Protein AF-A0AA51QWA2-F1 (afdb_monomer)

Structure (mmCIF, N/CA/C/O backbone):
data_AF-A0AA51QWA2-F1
#
_entry.id   AF-A0AA51QWA2-F1
#
loop_
_atom_site.group_PDB
_atom_site.id
_atom_site.type_symbol
_atom_site.label_atom_id
_atom_site.label_alt_id
_atom_site.label_comp_id
_atom_site.label_asym_id
_atom_site.label_entity_id
_atom_site.label_seq_id
_atom_site.pdbx_PDB_ins_code
_atom_site.Cartn_x
_atom_site.Cartn_y
_atom_site.Cartn_z
_atom_site.occupancy
_atom_site.B_iso_or_equiv
_atom_site.auth_seq_id
_atom_site.auth_comp_id
_atom_site.auth_asym_id
_atom_site.auth_atom_id
_atom_site.pdbx_PDB_model_num
ATOM 1 N N . MET A 1 1 ? -11.716 12.555 -3.752 1.00 42.75 1 MET A N 1
ATOM 2 C CA . MET A 1 1 ? -12.355 11.239 -3.942 1.00 42.75 1 MET A CA 1
ATOM 3 C C . MET A 1 1 ? -12.945 10.832 -2.605 1.00 42.75 1 MET A C 1
ATOM 5 O O . MET A 1 1 ? -12.177 10.702 -1.653 1.00 42.75 1 MET A O 1
ATOM 9 N N . ARG A 1 2 ? -14.275 10.779 -2.470 1.00 60.62 2 ARG A N 1
ATOM 10 C CA . ARG A 1 2 ? -14.889 10.387 -1.192 1.00 60.62 2 ARG A CA 1
ATOM 11 C C . ARG A 1 2 ? -14.753 8.871 -1.087 1.00 60.62 2 ARG A C 1
ATOM 13 O O . ARG A 1 2 ? -15.179 8.162 -1.983 1.00 60.62 2 ARG A O 1
ATOM 20 N N . ILE A 1 3 ? -14.134 8.371 -0.018 1.00 62.88 3 ILE A N 1
ATOM 21 C CA . ILE A 1 3 ? -13.808 6.941 0.158 1.00 62.88 3 ILE A CA 1
ATOM 22 C C . ILE A 1 3 ? -15.037 6.033 -0.079 1.00 62.88 3 ILE A C 1
ATOM 24 O O . ILE A 1 3 ? -14.911 4.977 -0.693 1.00 62.88 3 ILE A O 1
ATOM 28 N N . ALA A 1 4 ? -16.232 6.485 0.312 1.00 61.34 4 ALA A N 1
ATOM 29 C CA . ALA A 1 4 ? -17.491 5.772 0.089 1.00 61.34 4 ALA A CA 1
ATOM 30 C C . ALA A 1 4 ? -17.849 5.549 -1.399 1.00 61.34 4 ALA A C 1
ATOM 32 O O . ALA A 1 4 ? -18.363 4.484 -1.727 1.00 61.34 4 ALA A O 1
ATOM 33 N N . GLU A 1 5 ? -17.521 6.488 -2.299 1.00 67.94 5 GLU A N 1
ATOM 34 C CA . GLU A 1 5 ? -17.828 6.393 -3.744 1.00 67.94 5 GLU A CA 1
ATOM 35 C C . GLU A 1 5 ? -17.096 5.220 -4.408 1.00 67.94 5 GLU A C 1
ATOM 37 O O . GLU A 1 5 ? -17.596 4.617 -5.351 1.00 67.94 5 GLU A O 1
ATOM 42 N N . THR A 1 6 ? -15.909 4.877 -3.903 1.00 76.69 6 THR A N 1
ATOM 43 C CA . THR A 1 6 ? -15.110 3.753 -4.410 1.00 76.69 6 THR A CA 1
ATOM 44 C C . THR A 1 6 ? -15.391 2.432 -3.705 1.00 76.69 6 THR A C 1
ATOM 46 O O . THR A 1 6 ? -15.208 1.379 -4.307 1.00 76.69 6 THR A O 1
ATOM 49 N N . LEU A 1 7 ? -15.820 2.466 -2.439 1.00 80.12 7 LEU A N 1
ATOM 50 C CA . LEU A 1 7 ? -16.048 1.252 -1.649 1.00 80.12 7 LEU A CA 1
ATOM 51 C C . LEU A 1 7 ? -17.322 0.524 -2.059 1.00 80.12 7 LEU A C 1
ATOM 53 O O . LEU A 1 7 ? -17.302 -0.693 -2.198 1.00 80.12 7 LEU A O 1
ATOM 57 N N . VAL A 1 8 ? -18.416 1.261 -2.261 1.00 80.00 8 VAL A N 1
ATOM 58 C CA . VAL A 1 8 ? -19.730 0.664 -2.537 1.00 80.00 8 VAL A CA 1
ATOM 59 C C . VAL A 1 8 ? -19.707 -0.182 -3.817 1.00 80.00 8 VAL A C 1
ATOM 61 O O . VAL A 1 8 ? -20.028 -1.365 -3.722 1.00 80.00 8 VAL A O 1
ATOM 64 N N . PRO A 1 9 ? -19.208 0.315 -4.970 1.00 84.62 9 PRO A N 1
ATOM 65 C CA . PRO A 1 9 ? -19.127 -0.503 -6.180 1.00 84.62 9 PRO A CA 1
ATOM 66 C C . PRO A 1 9 ? -18.169 -1.696 -6.065 1.00 84.62 9 PRO A C 1
ATOM 68 O O . PRO A 1 9 ? -18.308 -2.659 -6.812 1.00 84.62 9 PRO A O 1
ATOM 71 N N . PHE A 1 10 ? -17.162 -1.628 -5.187 1.00 87.19 10 PHE A N 1
ATOM 72 C CA . PHE A 1 10 ? -16.228 -2.734 -4.964 1.00 87.19 10 PHE A CA 1
ATOM 73 C C . PHE A 1 10 ? -16.883 -3.861 -4.159 1.00 87.19 10 PHE A C 1
ATOM 75 O O . PHE A 1 10 ? -16.779 -5.023 -4.546 1.00 87.19 10 PHE A O 1
ATOM 82 N N . ILE A 1 11 ? -17.614 -3.505 -3.101 1.00 86.94 11 ILE A N 1
ATOM 83 C CA . ILE A 1 11 ? -18.381 -4.455 -2.288 1.00 86.94 11 ILE A CA 1
ATOM 84 C C . ILE A 1 11 ? -19.507 -5.084 -3.115 1.00 86.94 11 ILE A C 1
ATOM 86 O O . ILE A 1 11 ? -19.676 -6.298 -3.087 1.00 86.94 11 ILE A O 1
ATOM 90 N N . ASP A 1 12 ? -20.195 -4.297 -3.949 1.00 85.38 12 ASP A N 1
ATOM 91 C CA . ASP A 1 12 ? -21.218 -4.807 -4.876 1.00 85.38 12 ASP A CA 1
ATOM 92 C C . ASP A 1 12 ? -20.675 -5.859 -5.862 1.00 85.38 12 ASP A C 1
ATOM 94 O O . ASP A 1 12 ? -21.419 -6.713 -6.335 1.00 85.38 12 ASP A O 1
ATOM 98 N N . ARG A 1 13 ? -19.378 -5.809 -6.191 1.00 90.31 13 ARG A N 1
ATOM 99 C CA . ARG A 1 13 ? -18.708 -6.795 -7.057 1.00 90.31 13 ARG A CA 1
ATOM 100 C C . ARG A 1 13 ? -18.219 -8.033 -6.292 1.00 90.31 13 ARG A C 1
ATOM 102 O O . ARG A 1 13 ? -17.474 -8.826 -6.859 1.00 90.31 13 ARG A O 1
ATOM 109 N N . GLY A 1 14 ? -18.611 -8.188 -5.026 1.00 89.94 14 GLY A N 1
ATOM 110 C CA . GLY A 1 14 ? -18.230 -9.311 -4.166 1.00 89.94 14 GLY A CA 1
ATOM 111 C C . GLY A 1 14 ? -16.875 -9.147 -3.474 1.00 89.94 14 GLY A C 1
ATOM 112 O O . GLY A 1 14 ? -16.303 -10.132 -3.022 1.00 89.94 14 GLY A O 1
ATOM 113 N N . GLY A 1 15 ? -16.322 -7.931 -3.427 1.00 92.19 15 GLY A N 1
ATOM 114 C CA . GLY A 1 15 ? -15.054 -7.663 -2.753 1.00 92.19 15 GLY A CA 1
ATOM 115 C C . GLY A 1 15 ? -15.226 -7.287 -1.280 1.00 92.19 15 GLY A C 1
ATOM 116 O O . GLY A 1 15 ? -16.001 -6.393 -0.952 1.00 92.19 15 GLY A O 1
ATOM 117 N N . ASP A 1 16 ? -14.428 -7.883 -0.396 1.00 93.31 16 ASP A N 1
ATOM 118 C CA . ASP A 1 16 ? -14.384 -7.504 1.019 1.00 93.31 16 ASP A CA 1
ATOM 119 C C . ASP A 1 16 ? -13.362 -6.410 1.324 1.00 93.31 16 ASP A C 1
ATOM 121 O O . ASP A 1 16 ? -12.306 -6.303 0.693 1.00 93.31 16 ASP A O 1
ATOM 125 N N . VAL A 1 17 ? -13.656 -5.592 2.336 1.00 92.31 17 VAL A N 1
ATOM 126 C CA . VAL A 1 17 ? -12.832 -4.430 2.686 1.00 92.31 17 VAL A CA 1
ATOM 127 C C . VAL A 1 17 ? -12.342 -4.482 4.126 1.00 92.31 17 VAL A C 1
ATOM 129 O O . VAL A 1 17 ? -13.060 -4.878 5.039 1.00 92.31 17 VAL A O 1
ATOM 132 N N . VAL A 1 18 ? -11.109 -4.018 4.336 1.00 93.62 18 VAL A N 1
ATOM 133 C CA . VAL A 1 18 ? -10.524 -3.733 5.654 1.00 93.62 18 VAL A CA 1
ATOM 134 C C . VAL A 1 18 ? -9.805 -2.396 5.551 1.00 93.62 18 VAL A C 1
ATOM 136 O O . VAL A 1 18 ? -8.808 -2.264 4.838 1.00 93.62 18 VAL A O 1
ATOM 139 N N . LEU A 1 19 ? -10.310 -1.375 6.238 1.00 92.00 19 LEU A N 1
ATOM 140 C CA . LEU A 1 19 ? -9.809 -0.010 6.094 1.00 92.00 19 LEU A CA 1
ATOM 141 C C . LEU A 1 19 ? -9.777 0.748 7.412 1.00 92.00 19 LEU A C 1
ATOM 143 O O . LEU A 1 19 ? -10.509 0.461 8.356 1.00 92.00 19 LEU A O 1
ATOM 147 N N . ARG A 1 20 ? -8.922 1.771 7.465 1.00 92.25 20 ARG A N 1
ATOM 148 C CA . ARG A 1 20 ? -8.895 2.684 8.602 1.00 92.25 20 ARG A CA 1
ATOM 149 C C . ARG A 1 20 ? -10.144 3.533 8.603 1.00 92.25 20 ARG A C 1
ATOM 151 O O . ARG A 1 20 ? -10.368 4.300 7.669 1.00 92.25 20 ARG A O 1
ATOM 158 N N . TYR A 1 21 ? -10.888 3.461 9.691 1.00 92.56 21 TYR A N 1
ATOM 159 C CA . TYR A 1 21 ? -12.012 4.345 9.889 1.00 92.56 21 TYR A CA 1
ATOM 160 C C . TYR A 1 21 ? -11.548 5.736 10.328 1.00 92.56 21 TYR A C 1
ATOM 162 O O . TYR A 1 21 ? -10.673 5.889 11.189 1.00 92.56 21 TYR A O 1
ATOM 170 N N . ASN A 1 22 ? -12.160 6.750 9.723 1.00 87.25 22 ASN A N 1
ATOM 171 C CA . ASN A 1 22 ? -12.046 8.144 10.113 1.00 87.25 22 ASN A CA 1
ATOM 172 C C . ASN A 1 22 ? -13.458 8.734 10.179 1.00 87.25 22 ASN A C 1
ATOM 174 O O . ASN A 1 22 ? -14.091 8.937 9.141 1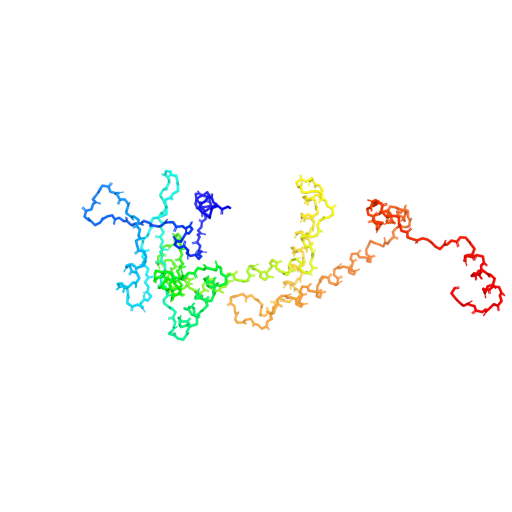.00 87.25 22 ASN A O 1
ATOM 178 N N . ALA A 1 23 ? -13.904 9.039 11.399 1.00 83.81 23 ALA A N 1
ATOM 179 C CA . ALA A 1 23 ? -15.238 9.561 11.689 1.00 83.81 23 ALA A CA 1
ATOM 180 C C . ALA A 1 23 ? -15.554 10.898 10.999 1.00 83.81 23 ALA A C 1
ATOM 182 O O . ALA A 1 23 ? -16.718 11.243 10.836 1.00 83.81 23 ALA A O 1
ATOM 183 N N . HIS A 1 24 ? -14.538 11.649 10.562 1.00 78.94 24 HIS A N 1
ATOM 184 C CA . HIS A 1 24 ? -14.751 12.922 9.877 1.00 78.94 24 HIS A CA 1
ATOM 185 C C . HIS A 1 24 ? -15.075 12.756 8.386 1.00 78.94 24 HIS A C 1
ATOM 187 O O . HIS A 1 24 ? -15.753 13.592 7.800 1.00 78.94 24 HIS A O 1
ATOM 193 N N . SER A 1 25 ? -14.572 11.692 7.751 1.00 79.38 25 SER A N 1
ATOM 194 C CA . SER A 1 25 ? -14.732 11.460 6.307 1.00 79.38 25 SER A CA 1
ATOM 195 C C . SER A 1 25 ? -15.739 10.365 5.962 1.00 79.38 25 SER A C 1
ATOM 197 O O . SER A 1 25 ? -16.080 10.210 4.792 1.00 79.38 25 SER A O 1
ATOM 199 N N . MET A 1 26 ? -16.170 9.575 6.947 1.00 85.12 26 MET A N 1
ATOM 200 C CA . MET A 1 26 ? -17.102 8.470 6.759 1.00 85.12 26 MET A CA 1
ATOM 201 C C . MET A 1 26 ? -18.070 8.421 7.939 1.00 85.12 26 MET A C 1
ATOM 203 O O . MET A 1 26 ? -17.631 8.316 9.078 1.00 85.12 26 MET A O 1
ATOM 207 N N . ASN A 1 27 ? -19.370 8.504 7.658 1.00 89.94 27 ASN A N 1
ATOM 208 C CA . ASN A 1 27 ? -20.415 8.373 8.669 1.00 89.94 27 ASN A CA 1
ATOM 209 C C . ASN A 1 27 ? -20.855 6.910 8.751 1.00 89.94 27 ASN A C 1
ATOM 211 O O . ASN A 1 27 ? -21.077 6.275 7.720 1.00 89.94 27 ASN A O 1
ATOM 215 N N . LEU A 1 28 ? -20.997 6.407 9.974 1.00 92.62 28 LEU A N 1
ATOM 216 C CA . LEU A 1 28 ? -21.526 5.079 10.265 1.00 92.62 28 LEU A CA 1
ATOM 217 C C . LEU A 1 28 ? -22.797 5.207 11.095 1.00 92.62 28 LEU A C 1
ATOM 219 O O . LEU A 1 28 ? -22.943 6.156 11.872 1.00 92.62 28 LEU A O 1
ATOM 223 N N . TYR A 1 29 ? -23.690 4.247 10.910 1.00 93.19 29 TYR A N 1
ATOM 224 C CA . TYR A 1 29 ? -25.016 4.231 11.503 1.00 93.19 29 TYR A CA 1
ATOM 225 C C . TYR A 1 29 ? -25.258 2.925 12.252 1.00 93.19 29 TYR A C 1
ATOM 227 O O . TYR A 1 29 ? -24.633 1.908 11.959 1.00 93.19 29 TYR A O 1
ATOM 235 N N . GLU A 1 30 ? -26.177 2.954 13.201 1.00 91.62 30 GLU A N 1
ATOM 236 C CA . GLU A 1 30 ? -26.664 1.789 13.932 1.00 91.62 30 GLU A CA 1
ATOM 237 C C . GLU A 1 30 ? -28.190 1.775 13.934 1.00 91.62 30 GLU A C 1
ATOM 239 O O . GLU A 1 30 ? -28.824 2.782 13.611 1.00 91.62 30 GLU A O 1
ATOM 244 N N . ASN A 1 31 ? -28.775 0.626 14.262 1.00 87.00 31 ASN A N 1
ATOM 245 C CA . ASN A 1 31 ? -30.221 0.532 14.430 1.00 87.00 31 ASN A CA 1
ATOM 246 C C . ASN A 1 31 ? -30.634 1.364 15.653 1.00 87.00 31 ASN A C 1
ATOM 248 O O . ASN A 1 31 ? -29.964 1.303 16.687 1.00 87.00 31 ASN A O 1
ATOM 252 N N . GLY A 1 32 ? -31.715 2.136 15.529 1.00 78.50 32 GLY A N 1
ATOM 253 C CA . GLY A 1 32 ? -32.303 2.846 16.666 1.00 78.50 32 GLY A CA 1
ATOM 254 C C . GLY A 1 32 ? -32.748 1.875 17.766 1.00 78.50 32 GLY A C 1
ATOM 255 O O . GLY A 1 32 ? -33.209 0.770 17.479 1.00 78.50 32 GLY A O 1
ATOM 256 N N . GLU A 1 33 ? -32.588 2.264 19.033 1.00 63.12 33 GLU A N 1
ATOM 257 C CA . GLU A 1 33 ? -33.073 1.464 20.162 1.00 63.12 33 GLU A CA 1
ATOM 258 C C . GLU A 1 33 ? -34.607 1.340 20.100 1.00 63.12 33 GLU A C 1
ATOM 260 O O . GLU A 1 33 ? -35.310 2.347 20.102 1.00 63.12 33 GLU A O 1
ATOM 265 N N . GLY A 1 34 ? -35.115 0.101 20.057 1.00 61.38 34 GLY A N 1
ATOM 266 C CA . GLY A 1 34 ? -36.551 -0.203 20.116 1.00 61.38 34 GLY A CA 1
ATOM 267 C C . GLY A 1 34 ? -37.319 -0.099 18.795 1.00 61.38 34 GLY A C 1
ATOM 268 O O . GLY A 1 34 ? -38.546 -0.080 18.833 1.00 61.38 34 GLY A O 1
ATOM 269 N N . ASP A 1 35 ? -36.633 -0.024 17.651 1.00 49.91 35 ASP A N 1
ATOM 270 C CA . ASP A 1 35 ? -37.276 0.257 16.366 1.00 49.91 35 ASP A CA 1
ATOM 271 C C . ASP A 1 35 ? -37.213 -0.930 15.380 1.00 49.91 35 ASP A C 1
ATOM 273 O O . ASP A 1 35 ? -36.181 -1.188 14.754 1.00 49.91 35 ASP A O 1
ATOM 277 N N . ASP A 1 36 ? -38.340 -1.632 15.204 1.00 57.09 36 ASP A N 1
ATOM 278 C CA . ASP A 1 36 ? -38.535 -2.668 14.169 1.00 57.09 36 ASP A CA 1
ATOM 279 C C . ASP A 1 36 ? -38.670 -2.068 12.751 1.00 57.09 36 ASP A C 1
ATOM 281 O O . ASP A 1 36 ? -38.714 -2.796 11.758 1.00 57.09 36 ASP A O 1
ATOM 285 N N . THR A 1 37 ? -38.707 -0.734 12.612 1.00 59.09 37 THR A N 1
ATOM 286 C CA . THR A 1 37 ? -38.898 -0.054 11.316 1.00 59.09 37 THR A CA 1
ATOM 287 C C . THR A 1 37 ? -37.611 0.112 10.495 1.00 59.09 37 THR A C 1
ATOM 289 O O . THR A 1 37 ? -37.641 0.624 9.371 1.00 59.09 37 THR A O 1
ATOM 292 N N . GLY A 1 38 ? -36.459 -0.332 11.014 1.00 68.81 38 GLY A N 1
ATOM 293 C CA . GLY A 1 38 ? -35.179 -0.256 10.302 1.00 68.81 38 GLY A CA 1
ATOM 294 C C . GLY A 1 38 ? -34.641 1.173 10.142 1.00 68.81 38 GLY A C 1
ATOM 295 O O . GLY A 1 38 ? -33.910 1.460 9.178 1.00 68.81 38 GLY A O 1
ATOM 296 N N . HIS A 1 39 ? -35.010 2.079 11.056 1.00 81.88 39 HIS A N 1
ATOM 297 C CA . HIS A 1 39 ? -34.452 3.425 11.137 1.00 81.88 39 HIS A CA 1
ATOM 298 C C . HIS A 1 39 ? -32.984 3.389 11.588 1.00 81.88 39 HIS A C 1
ATOM 300 O O . HIS A 1 39 ? -32.613 2.712 12.549 1.00 81.88 39 HIS A O 1
ATOM 306 N N . LEU A 1 40 ? -32.137 4.134 10.874 1.00 85.75 40 LEU A N 1
ATOM 307 C CA . LEU A 1 40 ? -30.696 4.178 11.105 1.00 85.75 40 LEU A CA 1
ATOM 308 C C . LEU A 1 40 ? -30.293 5.508 11.737 1.00 85.75 40 LEU A C 1
ATOM 310 O O . LEU A 1 40 ? -30.444 6.567 11.126 1.00 85.75 40 LEU A O 1
ATOM 314 N N . VAL A 1 41 ? -29.702 5.441 12.927 1.00 90.56 41 VAL A N 1
ATOM 315 C CA . VAL A 1 41 ? -29.208 6.607 13.664 1.00 90.56 41 VAL A CA 1
ATOM 316 C C . VAL A 1 41 ? -27.701 6.726 13.474 1.00 90.56 41 VAL A C 1
ATOM 318 O O . VAL A 1 41 ? -26.970 5.737 13.517 1.00 90.56 41 VAL A O 1
ATOM 321 N N . LYS A 1 42 ? -27.211 7.947 13.230 1.00 91.75 42 LYS A N 1
ATOM 322 C CA . LYS A 1 42 ? -25.771 8.198 13.102 1.00 91.75 42 LYS A CA 1
ATOM 323 C C . LYS A 1 42 ? -25.082 7.937 14.442 1.00 91.75 42 LYS A C 1
ATOM 325 O O . LYS A 1 42 ? -25.468 8.509 15.456 1.00 91.75 42 LYS A O 1
ATOM 330 N N . ILE A 1 43 ? -24.006 7.154 14.419 1.00 92.25 43 ILE A N 1
ATOM 331 C CA . ILE A 1 43 ? -23.248 6.820 15.626 1.00 92.25 43 ILE A CA 1
ATOM 332 C C . ILE A 1 43 ? -22.442 8.035 16.099 1.00 92.25 43 ILE A C 1
ATOM 334 O O . ILE A 1 43 ? -21.583 8.549 15.372 1.00 92.25 43 ILE A O 1
ATOM 338 N N . ASP A 1 44 ? -22.661 8.441 17.349 1.00 92.19 44 ASP A N 1
ATOM 339 C CA . ASP A 1 44 ? -21.758 9.324 18.086 1.00 92.19 44 ASP A CA 1
ATOM 340 C C . ASP A 1 44 ? -20.590 8.504 18.657 1.00 92.19 44 ASP A C 1
ATOM 342 O O . ASP A 1 44 ? -20.669 7.883 19.724 1.00 92.19 44 ASP A O 1
ATOM 346 N N . TRP A 1 45 ? -19.474 8.505 17.925 1.00 92.00 45 TRP A N 1
ATOM 347 C CA . TRP A 1 45 ? -18.277 7.771 18.324 1.00 92.00 45 TRP A CA 1
ATOM 348 C C . TRP A 1 45 ? -17.624 8.314 19.593 1.00 92.00 45 TRP A C 1
ATOM 350 O O . TRP A 1 45 ? -17.008 7.532 20.314 1.00 92.00 45 TRP A O 1
ATOM 360 N N . TYR A 1 46 ? -17.762 9.603 19.909 1.00 91.00 46 TYR A N 1
ATOM 361 C CA . TYR A 1 46 ? -17.215 10.149 21.148 1.00 91.00 46 TYR A CA 1
ATOM 362 C C . TYR A 1 46 ? -17.909 9.524 22.358 1.00 91.00 46 TYR A C 1
ATOM 364 O O . TYR A 1 46 ? -17.255 8.966 23.245 1.00 91.00 46 TYR A O 1
ATOM 372 N N . THR A 1 47 ? -19.241 9.546 22.358 1.00 91.50 47 THR A N 1
ATOM 373 C CA . THR A 1 47 ? -20.041 8.967 23.440 1.00 91.50 47 THR A CA 1
ATOM 374 C C . THR A 1 47 ? -19.869 7.450 23.502 1.00 91.50 47 THR A C 1
ATOM 376 O O . THR A 1 47 ? -19.627 6.897 24.580 1.00 91.50 47 THR A O 1
ATOM 379 N N . ARG A 1 48 ? -19.916 6.764 22.351 1.00 91.50 48 ARG A N 1
ATOM 380 C CA . ARG A 1 48 ? -19.766 5.304 22.269 1.00 91.50 48 ARG A CA 1
ATOM 381 C C . ARG A 1 48 ? -18.408 4.847 22.812 1.00 91.50 48 ARG A C 1
ATOM 383 O O . ARG A 1 48 ? -18.376 3.982 23.681 1.00 91.50 48 ARG A O 1
ATOM 390 N N . LEU A 1 49 ? -17.293 5.442 22.380 1.00 92.31 49 LEU A N 1
ATOM 391 C CA . LEU A 1 49 ? -15.951 5.027 22.818 1.00 92.31 49 LEU A CA 1
ATOM 392 C C . LEU A 1 49 ? -15.686 5.306 24.304 1.00 92.31 49 LEU A C 1
ATOM 394 O O . LEU A 1 49 ? -14.980 4.530 24.949 1.00 92.31 49 LEU A O 1
ATOM 398 N N . ARG A 1 50 ? -16.274 6.368 24.874 1.00 91.12 50 ARG A N 1
ATOM 399 C CA . ARG A 1 50 ? -16.208 6.615 26.324 1.00 91.12 50 ARG A CA 1
ATOM 400 C C . ARG A 1 50 ? -16.908 5.515 27.118 1.00 91.12 50 ARG A C 1
ATOM 402 O O . ARG A 1 50 ? -16.340 5.049 28.103 1.00 91.12 50 ARG A O 1
ATOM 409 N N . LYS A 1 51 ? -18.084 5.062 26.668 1.00 91.00 51 LYS A N 1
ATOM 410 C CA . LYS A 1 51 ? -18.816 3.947 27.298 1.00 91.00 51 LYS A CA 1
ATOM 411 C C . LYS A 1 51 ? -18.032 2.628 27.251 1.00 91.00 51 LYS A C 1
ATOM 413 O O . LYS A 1 51 ? -18.111 1.849 28.191 1.00 91.00 51 LYS A O 1
ATOM 418 N N . LEU A 1 52 ? -17.236 2.394 26.202 1.00 88.25 52 LEU A N 1
ATOM 419 C CA . LEU A 1 52 ? -16.423 1.174 26.065 1.00 88.25 52 LEU A CA 1
ATOM 420 C C . LEU A 1 52 ? -15.235 1.094 27.042 1.00 88.25 52 LEU A C 1
ATOM 422 O O . LEU A 1 52 ? -14.632 0.030 27.172 1.00 88.25 52 LEU A O 1
ATOM 426 N N . GLY A 1 53 ? -14.855 2.191 27.708 1.00 85.31 53 GLY A N 1
ATOM 427 C CA . GLY A 1 53 ? -13.882 2.160 28.807 1.00 85.31 53 GLY A CA 1
ATOM 428 C C . GLY A 1 53 ? -12.508 1.579 28.445 1.00 85.31 53 GLY A C 1
ATOM 429 O O . GLY A 1 53 ? -11.976 0.761 29.190 1.00 85.31 53 GLY A O 1
ATOM 430 N N . LYS A 1 54 ? -11.936 1.966 27.293 1.00 86.94 54 LYS A N 1
ATOM 431 C CA . LYS A 1 54 ? -10.645 1.454 26.778 1.00 86.94 54 LYS A CA 1
ATOM 432 C C . LYS A 1 54 ? -10.581 -0.080 26.665 1.00 86.94 54 LYS A C 1
ATOM 434 O O . LYS A 1 54 ? -9.528 -0.676 26.883 1.00 86.94 54 LYS A O 1
ATOM 439 N N . ARG A 1 55 ? -11.683 -0.730 26.280 1.00 91.00 55 ARG A N 1
ATOM 440 C CA . ARG A 1 55 ? -11.711 -2.162 25.940 1.00 91.00 55 ARG A CA 1
ATOM 441 C C . ARG A 1 55 ? -11.804 -2.371 24.425 1.00 91.00 55 ARG A C 1
ATOM 443 O O . ARG A 1 55 ? -12.620 -1.703 23.783 1.00 91.00 55 ARG A O 1
ATOM 450 N N . PRO A 1 56 ? -11.009 -3.286 23.833 1.00 93.81 56 PRO A N 1
ATOM 451 C CA . PRO A 1 56 ? -11.185 -3.672 22.439 1.00 93.81 56 PRO A CA 1
ATOM 452 C C . PRO A 1 56 ? -12.610 -4.168 22.199 1.00 93.81 56 PRO A C 1
ATOM 454 O O . PRO A 1 56 ? -13.103 -4.997 22.956 1.00 93.81 56 PRO A O 1
ATOM 457 N N . SER A 1 57 ? -13.271 -3.656 21.166 1.00 94.44 57 SER A N 1
ATOM 458 C CA . SER A 1 57 ? -14.677 -3.963 20.887 1.00 94.44 57 SER A CA 1
ATOM 459 C C . SER A 1 57 ? -14.928 -4.064 19.389 1.00 94.44 57 SER A C 1
ATOM 461 O O . SER A 1 57 ? -14.228 -3.436 18.594 1.00 94.44 57 SER A O 1
ATOM 463 N N . CYS A 1 58 ? -15.937 -4.843 19.016 1.00 95.94 58 CYS A N 1
ATOM 464 C CA . CYS A 1 58 ? -16.470 -4.911 17.662 1.00 95.94 58 CYS A CA 1
ATOM 465 C C . CYS A 1 58 ? -17.921 -4.432 17.707 1.00 95.94 58 CYS A C 1
ATOM 467 O O . CYS A 1 58 ? -18.694 -4.923 18.527 1.00 95.94 58 CYS A O 1
ATOM 469 N N . VAL A 1 59 ? -18.270 -3.454 16.876 1.00 94.62 59 VAL A N 1
ATOM 470 C CA . VAL A 1 59 ? -19.619 -2.882 16.820 1.00 94.62 59 VAL A CA 1
ATOM 471 C C . VAL A 1 59 ? -20.184 -3.124 15.421 1.00 94.62 59 VAL A C 1
ATOM 473 O O . VAL A 1 59 ? -19.527 -2.723 14.458 1.00 94.62 59 VAL A O 1
ATOM 476 N N . PRO A 1 60 ? -21.355 -3.769 15.274 1.00 95.25 60 PRO A N 1
ATOM 477 C CA . PRO A 1 60 ? -22.033 -3.848 13.986 1.00 95.25 60 PRO A CA 1
ATOM 478 C C . PRO A 1 60 ? -22.492 -2.448 13.572 1.00 95.25 60 PRO A C 1
ATOM 480 O O . PRO A 1 60 ? -23.025 -1.690 14.379 1.00 95.25 60 PRO A O 1
ATOM 483 N N . VAL A 1 61 ? -22.250 -2.092 12.317 1.00 95.12 61 VAL A N 1
ATOM 484 C CA . VAL A 1 61 ? -22.502 -0.753 11.785 1.00 95.12 61 VAL A CA 1
ATOM 485 C C . VAL A 1 61 ? -23.042 -0.827 10.365 1.00 95.12 61 VAL A C 1
ATOM 487 O O . VAL A 1 61 ? -22.802 -1.781 9.627 1.00 95.12 61 VAL A O 1
ATOM 490 N N . TRP A 1 62 ? -23.708 0.239 9.952 1.00 92.94 62 TRP A N 1
ATOM 491 C CA . TRP A 1 62 ? -24.179 0.445 8.594 1.00 92.94 62 TRP A CA 1
ATOM 492 C C . TRP A 1 62 ? -23.430 1.603 7.948 1.00 92.94 62 TRP A C 1
ATOM 494 O O . TRP A 1 62 ? -23.356 2.706 8.495 1.00 92.94 62 TRP A O 1
ATOM 504 N N . LEU A 1 63 ? -22.896 1.366 6.755 1.00 90.25 63 LEU A N 1
ATOM 505 C CA . LEU A 1 63 ? -22.384 2.401 5.869 1.00 90.25 63 LEU A CA 1
ATOM 506 C C . LEU A 1 63 ? -23.471 2.747 4.848 1.00 90.25 63 LEU A C 1
ATOM 508 O O . LEU A 1 63 ? -23.869 1.903 4.047 1.00 90.25 63 LEU A O 1
ATOM 512 N N . CYS A 1 64 ? -23.938 3.995 4.866 1.00 87.00 64 CYS A N 1
ATOM 513 C CA . CYS A 1 64 ? -24.945 4.480 3.924 1.00 87.00 64 CYS A CA 1
ATOM 514 C C . CYS A 1 64 ? -24.293 5.323 2.823 1.00 87.00 64 CYS A C 1
ATOM 516 O O . CYS A 1 64 ? -23.562 6.275 3.112 1.00 87.00 64 CYS A O 1
ATOM 518 N N . HIS A 1 65 ? -24.570 4.997 1.561 1.00 82.38 65 HIS A N 1
ATOM 519 C CA . HIS A 1 65 ? -24.132 5.784 0.409 1.00 82.38 65 HIS A CA 1
ATOM 520 C C . HIS A 1 65 ? -25.221 5.815 -0.668 1.00 82.38 65 HIS A C 1
ATOM 522 O O . HIS A 1 65 ? -25.566 4.785 -1.249 1.00 82.38 65 HIS A O 1
ATOM 528 N N . GLY A 1 66 ? -25.776 7.003 -0.927 1.00 80.81 66 GLY A N 1
ATOM 529 C CA . GLY A 1 66 ? -26.985 7.134 -1.741 1.00 80.81 66 GLY A CA 1
ATOM 530 C C . GLY A 1 66 ? -28.126 6.320 -1.125 1.00 80.81 66 GLY A C 1
ATOM 531 O O . GLY A 1 66 ? -28.374 6.420 0.074 1.00 80.81 66 GLY A O 1
ATOM 532 N N . ASN A 1 67 ? -28.752 5.460 -1.927 1.00 81.19 67 ASN A N 1
ATOM 533 C CA . ASN A 1 67 ? -29.837 4.580 -1.479 1.00 81.19 67 ASN A CA 1
ATOM 534 C C . ASN A 1 67 ? -29.347 3.209 -0.983 1.00 81.19 67 ASN A C 1
ATOM 536 O O . ASN A 1 67 ? -30.161 2.345 -0.665 1.00 81.19 67 ASN A O 1
ATOM 540 N N . LYS A 1 68 ? -28.029 2.978 -0.933 1.00 84.56 68 LYS A N 1
ATOM 541 C CA . LYS A 1 68 ? -27.456 1.696 -0.513 1.00 84.56 68 LYS A CA 1
ATOM 542 C C . LYS A 1 68 ? -27.059 1.718 0.956 1.00 84.56 68 LYS A C 1
ATOM 544 O O . LYS A 1 68 ? -26.457 2.682 1.436 1.00 84.56 68 LYS A O 1
ATOM 549 N N . ARG A 1 69 ? -27.359 0.612 1.635 1.00 88.06 69 ARG A N 1
ATOM 550 C CA . ARG A 1 69 ? -26.958 0.319 3.012 1.00 88.06 69 ARG A CA 1
ATOM 551 C C . ARG A 1 69 ? -26.055 -0.905 2.982 1.00 88.06 69 ARG A C 1
ATOM 553 O O . ARG A 1 69 ? -26.467 -1.957 2.509 1.00 88.06 69 ARG A O 1
ATOM 560 N N . ILE A 1 70 ? -24.829 -0.748 3.458 1.00 88.88 70 ILE A N 1
ATOM 561 C CA . ILE A 1 70 ? -23.847 -1.827 3.531 1.00 88.88 70 ILE A CA 1
ATOM 562 C C . ILE A 1 70 ? -23.636 -2.150 4.999 1.00 88.88 70 ILE A C 1
ATOM 564 O O . ILE A 1 70 ? -23.238 -1.274 5.772 1.00 88.88 70 ILE A O 1
ATOM 568 N N . GLN A 1 71 ? -23.906 -3.395 5.373 1.00 92.00 71 GLN A N 1
ATOM 569 C CA . GLN A 1 71 ? -23.585 -3.882 6.704 1.00 92.00 71 GLN A CA 1
ATOM 570 C C . GLN A 1 71 ? -22.074 -4.083 6.822 1.00 92.00 71 GLN A C 1
ATOM 572 O O . GLN A 1 71 ? -21.412 -4.542 5.892 1.00 92.00 71 GLN A O 1
ATOM 577 N N . GLY A 1 72 ? -21.525 -3.725 7.973 1.00 94.69 72 GLY A N 1
ATOM 578 C CA . GLY A 1 72 ? -20.139 -3.987 8.305 1.00 94.69 72 GLY A CA 1
ATOM 579 C C . GLY A 1 72 ? -19.909 -3.913 9.802 1.00 94.69 72 GLY A C 1
ATOM 580 O O . GLY A 1 72 ? -20.840 -3.859 10.606 1.00 94.69 72 GLY A O 1
ATOM 581 N N . TYR A 1 73 ? -18.640 -3.894 10.173 1.00 96.25 73 TYR A N 1
ATOM 582 C CA . TYR A 1 73 ? -18.201 -3.979 11.552 1.00 96.25 73 TYR A CA 1
ATOM 583 C C . TYR A 1 73 ? -17.101 -2.957 11.799 1.00 96.25 73 TYR A C 1
ATOM 585 O O . TYR A 1 73 ? -16.145 -2.839 11.024 1.00 96.25 73 TYR A O 1
ATOM 593 N N . LEU A 1 74 ? -17.235 -2.193 12.884 1.00 96.81 74 LEU A N 1
ATOM 594 C CA . LEU A 1 74 ? -16.171 -1.334 13.374 1.00 96.81 74 LEU A CA 1
ATOM 595 C C . LEU A 1 74 ? -15.447 -2.002 14.542 1.00 96.81 74 LEU A C 1
ATOM 597 O O . LEU A 1 74 ? -15.984 -2.138 15.640 1.00 96.81 74 LEU A O 1
ATOM 601 N N . HIS A 1 75 ? -14.179 -2.324 14.321 1.00 97.00 75 HIS A N 1
ATOM 602 C CA . HIS A 1 75 ? -13.252 -2.724 15.365 1.00 97.00 75 HIS A CA 1
ATOM 603 C C . HIS A 1 75 ? -12.636 -1.482 16.009 1.00 97.00 75 HIS A C 1
ATOM 605 O O . HIS A 1 75 ? -11.876 -0.744 15.373 1.00 97.00 75 HIS A O 1
ATOM 611 N N . ALA A 1 76 ? -12.944 -1.264 17.284 1.00 96.44 76 ALA A N 1
ATOM 612 C CA . ALA A 1 76 ? -12.359 -0.219 18.108 1.00 96.44 76 ALA A CA 1
ATOM 613 C C . ALA A 1 76 ? -11.272 -0.818 19.002 1.00 96.44 76 ALA A C 1
ATOM 615 O O . ALA A 1 76 ? -11.553 -1.643 19.868 1.00 96.44 76 ALA A O 1
ATOM 616 N N . ILE A 1 77 ? -10.021 -0.409 18.793 1.00 96.06 77 ILE A N 1
ATOM 617 C CA . ILE A 1 77 ? -8.860 -0.917 19.532 1.00 96.06 77 ILE A CA 1
ATOM 618 C C . ILE A 1 77 ? -8.193 0.247 20.276 1.00 96.06 77 ILE A C 1
ATOM 620 O O . ILE A 1 77 ? -7.688 1.161 19.623 1.00 96.06 77 ILE A O 1
ATOM 624 N N . PRO A 1 78 ? -8.163 0.251 21.614 1.00 95.62 78 PRO A N 1
ATOM 625 C CA . PRO A 1 78 ? -7.529 1.317 22.380 1.00 95.62 78 PRO A CA 1
ATOM 626 C C . PRO A 1 78 ? -6.004 1.252 22.225 1.00 95.62 78 PRO A C 1
ATOM 628 O O . PRO A 1 78 ? -5.412 0.172 22.156 1.00 95.62 78 PRO A O 1
ATOM 631 N N . LEU A 1 79 ? -5.351 2.411 22.171 1.00 94.81 79 LEU A N 1
ATOM 632 C CA . LEU A 1 79 ? -3.897 2.492 22.252 1.00 94.81 79 LEU A CA 1
ATOM 633 C C . LEU A 1 79 ? -3.434 2.265 23.704 1.00 94.81 79 LEU A C 1
ATOM 635 O O . LEU A 1 79 ? -4.098 2.733 24.631 1.00 94.81 79 LEU A O 1
ATOM 639 N N . PRO A 1 80 ? -2.271 1.617 23.918 1.00 94.25 80 PRO A N 1
ATOM 640 C CA . PRO A 1 80 ? -1.599 1.621 25.219 1.00 94.25 80 PRO A CA 1
ATOM 641 C C . PRO A 1 80 ? -1.380 3.052 25.722 1.00 94.25 80 PRO A C 1
ATOM 643 O O . PRO A 1 80 ? -1.160 3.943 24.901 1.00 94.25 80 PRO A O 1
ATOM 646 N N . GLU A 1 81 ? -1.394 3.279 27.040 1.00 93.00 81 GLU A N 1
ATOM 647 C CA . GLU A 1 81 ? -1.419 4.637 27.617 1.00 93.00 81 GLU A CA 1
ATOM 648 C C . GLU A 1 81 ? -0.271 5.528 27.123 1.00 93.00 81 GLU A C 1
ATOM 650 O O . GLU A 1 81 ? -0.497 6.682 26.763 1.00 93.00 81 GLU A O 1
ATOM 655 N N . GLU A 1 82 ? 0.939 4.980 27.002 1.00 94.75 82 GLU A N 1
ATOM 656 C CA . GLU A 1 82 ? 2.096 5.697 26.458 1.00 94.75 82 GLU A CA 1
ATOM 657 C C . GLU A 1 82 ? 1.849 6.181 25.016 1.00 94.75 82 GLU A C 1
ATOM 659 O O . GLU A 1 82 ? 2.021 7.361 24.696 1.00 94.75 82 GLU A O 1
ATOM 664 N N . LYS A 1 83 ? 1.351 5.291 24.146 1.00 94.94 83 LYS A N 1
ATOM 665 C CA . LYS A 1 83 ? 1.019 5.617 22.750 1.00 94.94 83 LYS A CA 1
ATOM 666 C C . LYS A 1 83 ? -0.196 6.534 22.646 1.00 94.94 83 LYS A C 1
ATOM 668 O O . LYS A 1 83 ? -0.250 7.364 21.742 1.00 94.94 83 LYS A O 1
ATOM 673 N N . ALA A 1 84 ? -1.160 6.410 23.556 1.00 93.50 84 ALA A N 1
ATOM 674 C CA . ALA A 1 84 ? -2.305 7.308 23.644 1.00 93.50 84 ALA A CA 1
ATOM 675 C C . ALA A 1 84 ? -1.852 8.728 24.024 1.00 93.50 84 ALA A C 1
ATOM 677 O O . ALA A 1 84 ? -2.253 9.696 23.377 1.00 93.50 84 ALA A O 1
ATOM 678 N N . ALA A 1 85 ? -0.947 8.867 24.998 1.00 94.00 85 ALA A N 1
ATOM 679 C CA . ALA A 1 85 ? -0.356 10.148 25.376 1.00 94.00 85 ALA A CA 1
ATOM 680 C C . ALA A 1 85 ? 0.423 10.789 24.219 1.00 94.00 85 ALA A C 1
ATOM 682 O O . ALA A 1 85 ? 0.260 11.984 23.947 1.00 94.00 85 ALA A O 1
ATOM 683 N N . GLU A 1 86 ? 1.222 10.001 23.497 1.00 95.31 86 GLU A N 1
ATOM 684 C CA . GLU A 1 86 ? 1.918 10.459 22.294 1.00 95.31 86 GLU A CA 1
ATOM 685 C C . GLU A 1 86 ? 0.931 10.892 21.195 1.00 95.31 86 GLU A C 1
ATOM 687 O O . GLU A 1 86 ? 1.092 11.963 20.602 1.00 95.31 86 GLU A O 1
ATOM 692 N N . ALA A 1 87 ? -0.125 10.110 20.951 1.00 93.00 87 ALA A N 1
ATOM 693 C CA . ALA A 1 87 ? -1.164 10.434 19.978 1.00 93.00 87 ALA A CA 1
ATOM 694 C C . ALA A 1 87 ? -1.883 11.747 20.326 1.00 93.00 87 ALA A C 1
ATOM 696 O O . ALA A 1 87 ? -2.018 12.607 19.451 1.00 93.00 87 ALA A O 1
ATOM 697 N N . ARG A 1 88 ? -2.236 11.964 21.603 1.00 93.31 88 ARG A N 1
ATOM 698 C CA . ARG A 1 88 ? -2.793 13.233 22.102 1.00 93.31 88 ARG A CA 1
ATOM 699 C C . ARG A 1 88 ? -1.845 14.405 21.845 1.00 93.31 88 ARG A C 1
ATOM 701 O O . ARG A 1 88 ? -2.280 15.445 21.350 1.00 93.31 88 ARG A O 1
ATOM 708 N N . ARG A 1 89 ? -0.548 14.258 22.155 1.00 93.31 89 ARG A N 1
ATOM 709 C CA . ARG A 1 89 ? 0.470 15.301 21.908 1.00 93.31 89 ARG A CA 1
ATOM 710 C C . ARG A 1 89 ? 0.573 15.634 20.419 1.00 93.31 89 ARG A C 1
ATOM 712 O O . ARG A 1 89 ? 0.486 16.803 20.051 1.00 93.31 89 ARG A O 1
ATOM 719 N N . LYS A 1 90 ? 0.670 14.618 19.554 1.00 93.56 90 LYS A N 1
ATOM 720 C CA . LYS A 1 90 ? 0.716 14.796 18.092 1.00 93.56 90 LYS A CA 1
ATOM 721 C C . LYS A 1 90 ? -0.562 15.431 17.546 1.00 93.56 90 LYS A C 1
ATOM 723 O O . LYS A 1 90 ? -0.483 16.264 16.648 1.00 93.56 90 LYS A O 1
ATOM 728 N N . ALA A 1 91 ? -1.731 15.070 18.073 1.00 91.19 91 ALA A N 1
ATOM 729 C CA . ALA A 1 91 ? -3.003 15.675 17.686 1.00 91.19 91 ALA A CA 1
ATOM 730 C C . ALA A 1 91 ? -3.057 17.167 18.054 1.00 91.19 91 ALA A C 1
ATOM 732 O O . ALA A 1 91 ? -3.423 17.983 17.209 1.00 91.19 91 ALA A O 1
ATOM 733 N N . LYS A 1 92 ? -2.613 17.534 19.267 1.00 92.88 92 LYS A N 1
ATOM 734 C CA . LYS A 1 92 ? -2.485 18.936 19.701 1.00 92.88 92 LYS A CA 1
ATOM 735 C C . LYS A 1 92 ? -1.524 19.726 18.816 1.00 92.88 92 LYS A C 1
ATOM 737 O O . LYS A 1 92 ? -1.889 20.802 18.354 1.00 92.88 92 LYS A O 1
ATOM 742 N N . GLN A 1 93 ? -0.348 19.170 18.524 1.00 92.81 93 GLN A N 1
ATOM 743 C CA . GLN A 1 93 ? 0.635 19.822 17.658 1.00 92.81 93 GLN A CA 1
ATOM 744 C C . GLN A 1 93 ? 0.072 20.060 16.252 1.00 92.81 93 GLN A C 1
ATOM 746 O O . GLN A 1 93 ? 0.066 21.188 15.781 1.00 92.81 93 GLN A O 1
ATOM 751 N N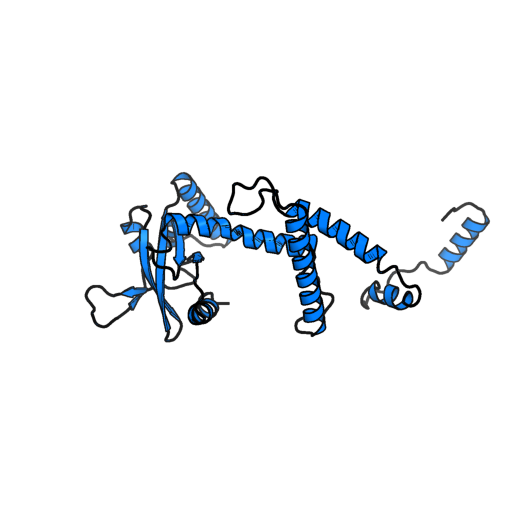 . ARG A 1 94 ? -0.513 19.032 15.621 1.00 91.06 94 ARG A N 1
ATOM 752 C CA . ARG A 1 94 ? -1.117 19.156 14.282 1.00 91.06 94 ARG A CA 1
ATOM 753 C C . ARG A 1 94 ? -2.246 20.181 14.217 1.00 91.06 94 ARG A C 1
ATOM 755 O O . ARG A 1 94 ? -2.464 20.767 13.160 1.00 91.06 94 ARG A O 1
ATOM 762 N N . ALA A 1 95 ? -3.013 20.336 15.294 1.00 90.44 95 ALA A N 1
ATOM 763 C CA . ALA A 1 95 ? -4.056 21.350 15.371 1.00 90.44 95 ALA A CA 1
ATOM 764 C C . ALA A 1 95 ? -3.432 22.752 15.461 1.00 90.44 95 ALA A C 1
ATOM 766 O O . ALA A 1 95 ? -3.795 23.622 14.668 1.00 90.44 95 ALA A O 1
ATOM 767 N N . LYS A 1 96 ? -2.424 22.926 16.326 1.00 92.75 96 LYS A N 1
ATOM 768 C CA . LYS A 1 96 ? -1.659 24.172 16.471 1.00 92.75 96 LYS A CA 1
ATOM 769 C C . LYS A 1 96 ? -0.989 24.598 15.164 1.00 92.75 96 LYS A C 1
ATOM 771 O O . LYS A 1 96 ? -1.149 25.743 14.761 1.00 92.75 96 LYS A O 1
ATOM 776 N N . ASP A 1 97 ? -0.330 23.674 14.466 1.00 92.88 97 ASP A N 1
ATOM 777 C CA . ASP A 1 97 ? 0.309 23.924 13.163 1.00 92.88 97 ASP A CA 1
ATOM 778 C C . ASP A 1 97 ? -0.699 24.402 12.101 1.00 92.88 97 ASP A C 1
ATOM 780 O O . ASP A 1 97 ? -0.335 25.052 11.127 1.00 92.88 97 ASP A O 1
ATOM 784 N N . LYS A 1 98 ? -1.986 24.083 12.287 1.00 90.50 98 LYS A N 1
ATOM 785 C CA . LYS A 1 98 ? -3.098 24.505 11.426 1.00 90.50 98 LYS A CA 1
ATOM 786 C C . LYS A 1 98 ? -3.886 25.692 11.993 1.00 90.50 98 LYS A C 1
ATOM 788 O O . LYS A 1 98 ? -4.970 25.974 11.485 1.00 90.50 98 LYS A O 1
ATOM 793 N N . GLY A 1 99 ? -3.393 26.344 13.049 1.00 90.44 99 GLY A N 1
ATOM 794 C CA . GLY A 1 99 ? -4.047 27.484 13.697 1.00 90.44 99 GLY A CA 1
ATOM 795 C C . GLY A 1 99 ? -5.375 27.143 14.382 1.00 90.44 99 GLY A C 1
ATOM 796 O O . GLY A 1 99 ? -6.262 27.986 14.450 1.00 90.44 99 GLY A O 1
ATOM 797 N N . ARG A 1 100 ? -5.563 25.897 14.834 1.00 90.56 100 ARG A N 1
ATOM 798 C CA . ARG A 1 100 ? -6.814 25.412 15.441 1.00 90.56 100 ARG A CA 1
ATOM 799 C C . ARG A 1 100 ? -6.562 24.787 16.807 1.00 90.56 100 ARG A C 1
ATOM 801 O O . ARG A 1 100 ? -5.509 24.202 17.050 1.00 90.56 100 ARG A O 1
ATOM 808 N N . ASN A 1 101 ? -7.578 24.817 17.664 1.00 87.81 101 ASN A N 1
ATOM 809 C CA . ASN A 1 101 ? -7.593 24.026 18.891 1.00 87.81 101 ASN A CA 1
ATOM 810 C C . ASN A 1 101 ? -8.216 22.646 18.618 1.00 87.81 101 ASN A C 1
ATOM 812 O O . ASN A 1 101 ? -9.240 22.567 17.936 1.00 87.81 101 ASN A O 1
ATOM 816 N N . PRO A 1 102 ? -7.618 21.546 19.107 1.00 86.94 102 PRO A N 1
ATOM 817 C CA . PRO A 1 102 ? -8.200 20.220 18.944 1.00 86.94 102 PRO A CA 1
ATOM 818 C C . PRO A 1 102 ? -9.445 20.078 19.829 1.00 86.94 102 PRO A C 1
ATOM 820 O O . PRO A 1 102 ? -9.409 20.426 21.009 1.00 86.94 102 PRO A O 1
ATOM 823 N N . SER A 1 103 ? -10.532 19.531 19.280 1.00 88.94 103 SER A N 1
ATOM 824 C CA . SER A 1 103 ? -11.727 19.217 20.068 1.00 88.94 103 SER A CA 1
ATOM 825 C C . SER A 1 103 ? -11.476 18.044 21.023 1.00 88.94 103 SER A C 1
ATOM 827 O O . SER A 1 103 ? -10.613 17.192 20.784 1.00 88.94 103 SER A O 1
ATOM 829 N N . THR A 1 104 ? -12.258 17.974 22.101 1.00 89.75 104 THR A N 1
ATOM 830 C CA . THR A 1 104 ? -12.260 16.838 23.040 1.00 89.75 104 THR A CA 1
ATOM 831 C C . THR A 1 104 ? -12.579 15.522 22.332 1.00 89.75 104 THR A C 1
ATOM 833 O O . THR A 1 104 ? -11.923 14.513 22.586 1.00 89.75 104 THR A O 1
ATOM 836 N N . GLU A 1 105 ? -13.510 15.553 21.378 1.00 90.12 105 GLU A N 1
ATOM 837 C CA . GLU A 1 105 ? -13.828 14.431 20.493 1.00 90.12 105 GLU A CA 1
ATOM 838 C C . GLU A 1 105 ? -12.611 13.978 19.675 1.00 90.12 105 GLU A C 1
ATOM 840 O O . GLU A 1 105 ? -12.275 12.794 19.675 1.00 90.12 105 GLU A O 1
ATOM 845 N N . ALA A 1 106 ? -11.904 14.904 19.020 1.00 88.75 106 ALA A N 1
ATOM 846 C CA . ALA A 1 106 ? -10.737 14.564 18.210 1.00 88.75 106 ALA A CA 1
ATOM 847 C C . ALA A 1 106 ? -9.604 13.963 19.058 1.00 88.75 106 ALA A C 1
ATOM 849 O O . ALA A 1 106 ? -8.931 13.028 18.618 1.00 88.75 106 ALA A O 1
ATOM 850 N N . LEU A 1 107 ? -9.407 14.471 20.280 1.00 91.50 107 LEU A N 1
ATOM 851 C CA . LEU A 1 107 ? -8.449 13.905 21.230 1.00 91.50 107 LEU A CA 1
ATOM 852 C C . LEU A 1 107 ? -8.869 12.503 21.672 1.00 91.50 107 LEU A C 1
ATOM 854 O O . LEU A 1 107 ? -8.033 11.604 21.637 1.00 91.50 107 LEU A O 1
ATOM 858 N N . CYS A 1 108 ? -10.145 12.294 21.999 1.00 91.69 108 CYS A N 1
ATOM 859 C CA . CYS A 1 108 ? -10.673 10.979 22.351 1.00 91.69 108 CYS A CA 1
ATOM 860 C C . CYS A 1 108 ? -10.454 9.973 21.214 1.00 91.69 108 CYS A C 1
ATOM 862 O O . CYS A 1 108 ? -9.830 8.939 21.429 1.00 91.69 108 CYS A O 1
ATOM 864 N N . LEU A 1 109 ? -10.851 10.307 19.982 1.00 91.69 109 LEU A N 1
AT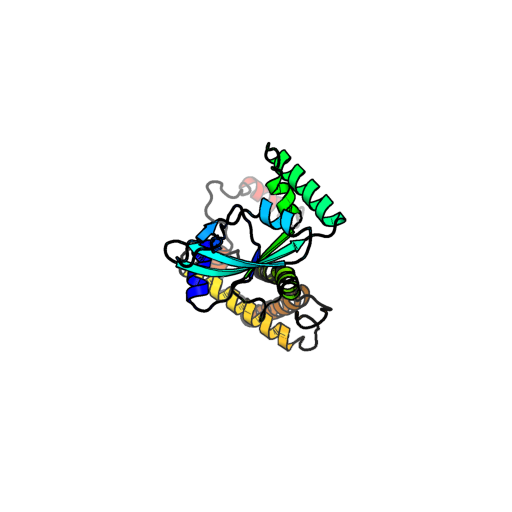OM 865 C CA . LEU A 1 109 ? -10.662 9.452 18.803 1.00 91.69 109 LEU A CA 1
ATOM 866 C C . LEU A 1 109 ? -9.184 9.151 18.510 1.00 91.69 109 LEU A C 1
ATOM 868 O O . LEU A 1 109 ? -8.868 8.080 17.992 1.00 91.69 109 LEU A O 1
ATOM 872 N N . SER A 1 110 ? -8.270 10.073 18.839 1.00 91.94 110 SER A N 1
ATOM 873 C CA . SER A 1 110 ? -6.828 9.879 18.630 1.00 91.94 110 SER A CA 1
ATOM 874 C C . SER A 1 110 ? -6.228 8.765 19.493 1.00 91.94 110 SER A C 1
ATOM 876 O O . SER A 1 110 ? -5.197 8.206 19.126 1.00 91.94 110 SER A O 1
ATOM 878 N N . GLU A 1 111 ? -6.891 8.398 20.594 1.00 94.62 111 GLU A N 1
ATOM 879 C CA . GLU A 1 111 ? -6.473 7.307 21.480 1.00 94.62 111 GLU A CA 1
ATOM 880 C C . GLU A 1 111 ? -6.865 5.921 20.961 1.00 94.62 111 GLU A C 1
ATOM 882 O O . GLU A 1 111 ? -6.516 4.916 21.576 1.00 94.62 111 GLU A O 1
ATOM 887 N N . TRP A 1 112 ? -7.576 5.847 19.833 1.00 94.94 112 TRP A N 1
ATOM 888 C CA . TRP A 1 112 ? -8.093 4.596 19.296 1.00 94.94 112 TRP A CA 1
ATOM 889 C C . TRP A 1 112 ? -7.560 4.295 17.899 1.00 94.94 112 TRP A C 1
ATOM 891 O O . TRP A 1 112 ? -7.302 5.158 17.053 1.00 94.94 112 TRP A O 1
ATOM 901 N N . VAL A 1 113 ? -7.441 3.004 17.624 1.00 94.81 113 VAL A N 1
ATOM 902 C CA . VAL A 1 113 ? -7.327 2.435 16.294 1.00 94.81 113 VAL A CA 1
ATOM 903 C C . VAL A 1 113 ? -8.700 1.929 15.884 1.00 94.81 113 VAL A C 1
ATOM 905 O O . VAL A 1 113 ? -9.155 0.908 16.381 1.00 94.81 113 VAL A O 1
ATOM 908 N N . LEU A 1 114 ? -9.350 2.664 14.983 1.00 95.75 114 LEU A N 1
ATOM 909 C CA . LEU A 1 114 ? -10.663 2.312 14.449 1.00 95.75 114 LEU A CA 1
ATOM 910 C C . LEU A 1 114 ? -10.500 1.703 13.055 1.00 95.75 114 LEU A C 1
ATOM 912 O O . LEU A 1 114 ? -9.924 2.339 12.166 1.00 95.75 114 LEU A O 1
ATOM 916 N N . ILE A 1 115 ? -10.975 0.478 12.867 1.00 96.25 115 ILE A N 1
ATOM 917 C CA . ILE A 1 115 ? -10.898 -0.262 11.602 1.00 96.25 115 ILE A CA 1
ATOM 918 C C . ILE A 1 115 ? -12.313 -0.665 11.211 1.00 96.25 115 ILE A C 1
ATOM 920 O O . ILE A 1 115 ? -13.006 -1.293 12.002 1.00 96.25 115 ILE A O 1
ATOM 924 N N . PHE A 1 116 ? -12.727 -0.302 10.003 1.00 95.44 116 PHE A N 1
ATOM 925 C CA . PHE A 1 116 ? -13.976 -0.765 9.410 1.00 95.44 116 PHE A CA 1
ATOM 926 C C . PHE A 1 116 ? -13.705 -1.976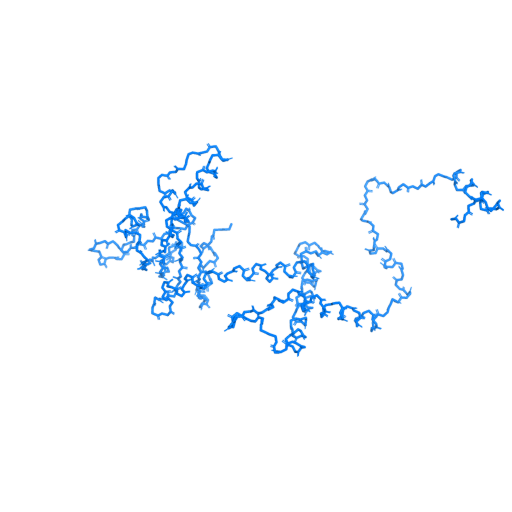 8.517 1.00 95.44 116 PHE A C 1
ATOM 928 O O . PHE A 1 116 ? -12.717 -1.980 7.772 1.00 95.44 116 PHE A O 1
ATOM 935 N N . THR A 1 117 ? -14.595 -2.962 8.559 1.00 95.44 117 THR A N 1
ATOM 936 C CA . THR A 1 117 ? -14.590 -4.101 7.641 1.00 95.44 117 THR A CA 1
ATOM 937 C C . THR A 1 117 ? -16.000 -4.523 7.232 1.00 95.44 117 THR A C 1
ATOM 939 O O . THR A 1 117 ? -16.945 -4.319 7.988 1.00 95.44 117 THR A O 1
ATOM 942 N N . SER A 1 118 ? -16.145 -5.088 6.030 1.00 94.69 118 SER A N 1
ATOM 943 C CA . SER A 1 118 ? -17.365 -5.796 5.605 1.00 94.69 118 SER A CA 1
ATOM 944 C C . SER A 1 118 ? -17.443 -7.221 6.160 1.00 94.69 118 SER A C 1
ATOM 946 O O . SER A 1 118 ? -18.518 -7.810 6.165 1.00 94.69 118 SER A O 1
ATOM 948 N N . LEU A 1 119 ? -16.321 -7.767 6.640 1.00 95.25 119 LEU A N 1
ATOM 949 C CA . LEU A 1 119 ? -16.237 -9.138 7.125 1.00 95.25 119 LEU A CA 1
ATOM 950 C C . LEU A 1 119 ? -16.809 -9.253 8.540 1.00 95.25 119 LEU A C 1
ATOM 952 O O . LEU A 1 119 ? -16.492 -8.421 9.396 1.00 95.25 119 LEU A O 1
ATOM 956 N N . PRO A 1 120 ? -17.599 -10.297 8.819 1.00 95.25 120 PRO A N 1
ATOM 957 C CA . PRO A 1 120 ? -18.153 -10.504 10.142 1.00 95.25 120 PRO A CA 1
ATOM 958 C C . PRO A 1 120 ? -17.068 -10.980 11.129 1.00 95.25 120 PRO A C 1
ATOM 960 O O . PRO A 1 120 ? -16.057 -11.561 10.711 1.00 95.25 120 PRO A O 1
ATOM 963 N N . PRO A 1 121 ? -17.212 -10.701 12.439 1.00 95.19 121 PRO A N 1
ATOM 964 C CA . PRO A 1 121 ? -16.182 -10.970 13.444 1.00 95.19 121 PRO A CA 1
ATOM 965 C C . PRO A 1 121 ? -15.841 -12.458 13.600 1.00 95.19 121 PRO A C 1
ATOM 967 O O . PRO A 1 121 ? -14.758 -12.775 14.092 1.00 95.19 121 PRO A O 1
ATOM 970 N N . GLU A 1 122 ? -16.726 -13.351 13.156 1.00 95.38 122 GLU A N 1
ATOM 971 C CA . GLU A 1 122 ? -16.518 -14.798 13.063 1.00 95.38 122 GLU A CA 1
ATOM 972 C C . GLU A 1 122 ? -15.451 -15.150 12.015 1.00 95.38 122 GLU A C 1
ATOM 974 O O . GLU A 1 122 ? -14.699 -16.104 12.197 1.00 95.38 122 GLU A O 1
ATOM 979 N N . VAL A 1 123 ? -15.348 -14.357 10.941 1.00 96.06 123 VAL A N 1
ATOM 980 C CA . VAL A 1 123 ? -14.319 -14.497 9.898 1.00 96.06 123 VAL A CA 1
ATOM 981 C C . VAL A 1 123 ? -13.078 -13.675 10.246 1.00 96.06 123 VAL A C 1
ATOM 983 O O . VAL A 1 123 ? -11.949 -14.145 10.095 1.00 96.06 123 VAL A O 1
ATOM 986 N N . LEU A 1 124 ? -13.268 -12.438 10.717 1.00 96.12 124 LEU A N 1
ATOM 987 C CA . LEU A 1 124 ? -12.181 -11.514 11.026 1.00 96.12 124 LEU A CA 1
ATOM 988 C C . LEU A 1 124 ? -12.378 -10.857 12.396 1.00 96.12 124 LEU A C 1
ATOM 990 O O . LEU A 1 124 ? -12.904 -9.753 12.525 1.00 96.12 124 LEU A O 1
ATOM 994 N N . CYS A 1 125 ? -11.891 -11.514 13.445 1.00 96.56 125 CYS A N 1
ATOM 995 C CA . CYS A 1 125 ? -11.971 -10.972 14.798 1.00 96.56 125 CYS A CA 1
ATOM 996 C C . CYS A 1 125 ? -11.068 -9.734 14.990 1.00 96.56 125 CYS A C 1
ATOM 998 O O . CYS A 1 125 ? -10.113 -9.495 14.247 1.00 96.56 125 CYS A O 1
ATOM 1000 N N . THR A 1 126 ? -11.328 -8.944 16.037 1.00 95.88 126 THR A N 1
ATOM 1001 C CA . THR A 1 126 ? -10.649 -7.658 16.303 1.00 95.88 126 THR A CA 1
ATOM 1002 C C . THR A 1 126 ? -9.119 -7.745 16.347 1.00 95.88 126 THR A C 1
ATOM 1004 O O . THR A 1 126 ? -8.428 -6.846 15.857 1.00 95.88 126 THR A O 1
ATOM 1007 N N . THR A 1 127 ? -8.562 -8.813 16.921 1.00 95.00 127 THR A N 1
ATOM 1008 C CA . THR A 1 127 ? -7.106 -9.013 17.009 1.00 95.00 127 THR A CA 1
ATOM 1009 C C . THR A 1 127 ? -6.496 -9.265 15.630 1.00 95.00 127 THR A C 1
ATOM 1011 O O . THR A 1 127 ? -5.490 -8.635 15.281 1.00 95.00 127 THR A O 1
ATOM 1014 N N . THR A 1 128 ? -7.140 -10.103 14.818 1.00 95.12 128 THR A N 1
ATOM 1015 C CA . THR A 1 128 ? -6.729 -10.411 13.443 1.00 95.12 128 THR A CA 1
ATOM 1016 C C . THR A 1 128 ? -6.926 -9.215 12.515 1.00 95.12 128 THR A C 1
ATOM 1018 O O . THR A 1 128 ? -5.998 -8.870 11.787 1.00 95.12 128 THR A O 1
ATOM 1021 N N . ALA A 1 129 ? -8.051 -8.494 12.601 1.00 95.25 129 ALA A N 1
ATOM 1022 C CA . ALA A 1 129 ? -8.281 -7.247 11.863 1.00 95.25 129 ALA A CA 1
ATOM 1023 C C . ALA A 1 129 ? -7.169 -6.221 12.136 1.00 95.25 129 ALA A C 1
ATOM 1025 O O . ALA A 1 129 ? -6.618 -5.608 11.219 1.00 95.25 129 ALA A O 1
ATOM 1026 N N . SER A 1 130 ? -6.779 -6.078 13.407 1.00 93.94 130 SER A N 1
ATOM 1027 C CA . SER A 1 130 ? -5.672 -5.215 13.826 1.00 93.94 130 SER A CA 1
ATOM 1028 C C . SER A 1 130 ? -4.332 -5.653 13.225 1.00 93.94 130 SER A C 1
ATOM 1030 O O . SER A 1 130 ? -3.569 -4.817 12.736 1.00 93.94 130 SER A O 1
ATOM 1032 N N . ALA A 1 131 ? -4.031 -6.955 13.243 1.00 93.50 131 ALA A N 1
ATOM 1033 C CA . ALA A 1 131 ? -2.805 -7.512 12.671 1.00 93.50 131 ALA A CA 1
ATOM 1034 C C . ALA A 1 131 ? -2.744 -7.357 11.146 1.00 93.50 131 ALA A C 1
ATOM 1036 O O . ALA A 1 131 ? -1.729 -6.905 10.617 1.00 93.50 131 ALA A O 1
ATOM 1037 N N . LEU A 1 132 ? -3.846 -7.640 10.455 1.00 93.44 132 LEU A N 1
ATOM 1038 C CA . LEU A 1 132 ? -3.972 -7.467 9.014 1.00 93.44 132 LEU A CA 1
ATOM 1039 C C . LEU A 1 132 ? -3.817 -5.994 8.619 1.00 93.44 132 LEU A C 1
ATOM 1041 O O . LEU A 1 132 ? -3.046 -5.650 7.724 1.00 93.44 132 LEU A O 1
ATOM 1045 N N . TYR A 1 133 ? -4.462 -5.081 9.347 1.00 92.44 133 TYR A N 1
ATOM 1046 C CA . TYR A 1 133 ? -4.315 -3.654 9.081 1.00 92.44 133 TYR A CA 1
ATOM 1047 C C . TYR A 1 133 ? -2.864 -3.172 9.284 1.00 92.44 133 TYR A C 1
ATOM 1049 O O . TYR A 1 133 ? -2.383 -2.304 8.547 1.00 92.44 133 TYR A O 1
ATOM 1057 N N . ARG A 1 134 ? -2.114 -3.772 10.225 1.00 90.62 134 ARG A N 1
ATOM 1058 C CA . ARG A 1 134 ? -0.680 -3.492 10.415 1.00 90.62 134 ARG A CA 1
ATOM 1059 C C . ARG A 1 134 ? 0.195 -3.927 9.247 1.00 90.62 134 ARG A C 1
ATOM 1061 O O . ARG A 1 134 ? 1.293 -3.394 9.153 1.00 90.62 134 ARG A O 1
ATOM 1068 N N . VAL A 1 135 ? -0.230 -4.834 8.365 1.00 91.12 135 VAL A N 1
ATOM 1069 C CA . VAL A 1 135 ? 0.563 -5.209 7.178 1.00 91.12 135 VAL A CA 1
ATOM 1070 C C . VAL A 1 135 ? 0.229 -4.376 5.941 1.00 91.12 135 VAL A C 1
ATOM 1072 O O . VAL A 1 135 ? 0.936 -4.471 4.944 1.00 91.12 135 VAL A O 1
ATOM 1075 N N . ARG A 1 136 ? -0.759 -3.472 6.004 1.00 88.94 136 ARG A N 1
ATOM 1076 C CA . ARG A 1 136 ? -1.155 -2.601 4.880 1.00 88.94 136 ARG A CA 1
ATOM 1077 C C . ARG A 1 136 ? 0.019 -1.829 4.258 1.00 88.94 136 ARG A C 1
ATOM 1079 O O . ARG A 1 136 ? 0.074 -1.674 3.041 1.00 88.94 136 ARG A O 1
ATOM 1086 N N . TRP A 1 137 ? 0.981 -1.373 5.067 1.00 90.31 137 TRP A N 1
ATOM 1087 C CA . TRP A 1 137 ? 2.176 -0.658 4.581 1.00 90.31 137 TRP A CA 1
ATOM 1088 C C . TRP A 1 137 ? 3.055 -1.495 3.635 1.00 90.31 137 TRP A C 1
ATOM 1090 O O . TRP A 1 137 ? 3.857 -0.932 2.896 1.00 90.31 137 TRP A O 1
ATOM 1100 N N . GLN A 1 138 ? 2.899 -2.825 3.603 1.00 91.19 138 GLN A N 1
ATOM 1101 C CA . GLN A 1 138 ? 3.573 -3.674 2.617 1.00 91.19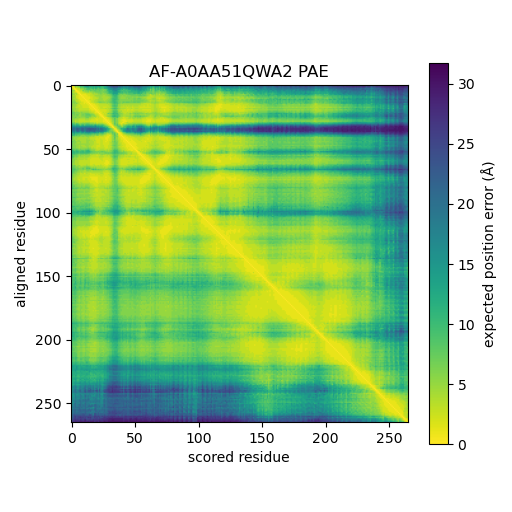 138 GLN A CA 1
ATOM 1102 C C . GLN A 1 138 ? 3.171 -3.314 1.185 1.00 91.19 138 GLN A C 1
ATOM 1104 O O . GLN A 1 138 ? 4.020 -3.325 0.299 1.00 91.19 138 GLN A O 1
ATOM 1109 N N . VAL A 1 139 ? 1.921 -2.898 0.966 1.00 90.44 139 VAL A N 1
ATOM 1110 C CA . VAL A 1 139 ? 1.465 -2.406 -0.342 1.00 90.44 139 VAL A CA 1
ATOM 1111 C C . VAL A 1 139 ? 2.220 -1.132 -0.730 1.00 90.44 139 VAL A C 1
ATOM 1113 O O . VAL A 1 139 ? 2.691 -1.005 -1.858 1.00 90.44 139 VAL A O 1
ATOM 1116 N N . GLU A 1 140 ? 2.407 -0.207 0.217 1.00 92.81 140 GLU A N 1
ATOM 1117 C CA . GLU A 1 140 ? 3.186 1.016 -0.015 1.00 92.81 140 GLU A CA 1
ATOM 1118 C C . GLU A 1 140 ? 4.648 0.699 -0.346 1.00 92.81 140 GLU A C 1
ATOM 1120 O O . GLU A 1 140 ? 5.220 1.329 -1.233 1.00 92.81 140 GLU A O 1
ATOM 1125 N N . LEU A 1 141 ? 5.248 -0.303 0.308 1.00 92.25 141 LEU A N 1
ATOM 1126 C CA . LEU A 1 141 ? 6.596 -0.759 -0.029 1.00 92.25 141 LEU A CA 1
ATOM 1127 C C . LEU A 1 141 ? 6.688 -1.352 -1.434 1.00 92.25 141 LEU A C 1
ATOM 1129 O O . LEU A 1 141 ? 7.669 -1.082 -2.125 1.00 92.25 141 LEU A O 1
ATOM 1133 N N . VAL A 1 142 ? 5.698 -2.137 -1.868 1.00 92.12 142 VAL A N 1
ATOM 1134 C CA . VAL A 1 142 ? 5.656 -2.664 -3.240 1.00 92.12 142 VAL A CA 1
ATOM 1135 C C . VAL A 1 142 ? 5.575 -1.510 -4.236 1.00 92.12 142 VAL A C 1
ATOM 1137 O O . VAL A 1 142 ? 6.396 -1.439 -5.146 1.00 92.12 142 VAL A O 1
ATOM 1140 N N . ILE A 1 143 ? 4.672 -0.549 -4.023 1.00 92.81 143 ILE A N 1
ATOM 1141 C CA . ILE A 1 143 ? 4.564 0.644 -4.878 1.00 92.81 143 ILE A CA 1
ATOM 1142 C C . ILE A 1 143 ? 5.883 1.424 -4.884 1.00 92.81 143 ILE A C 1
ATOM 1144 O O . ILE A 1 143 ? 6.361 1.823 -5.944 1.00 92.81 143 ILE A O 1
ATOM 1148 N N . LYS A 1 144 ? 6.508 1.613 -3.717 1.00 93.94 144 LYS A N 1
ATOM 1149 C CA . LYS A 1 144 ? 7.804 2.286 -3.596 1.00 93.94 144 LYS A CA 1
ATOM 1150 C C . LYS A 1 144 ? 8.891 1.545 -4.371 1.00 93.94 144 LYS A C 1
ATOM 1152 O O . LYS A 1 144 ? 9.668 2.187 -5.064 1.00 93.94 144 LYS A O 1
ATOM 1157 N N . ARG A 1 145 ? 8.930 0.213 -4.303 1.00 93.31 145 ARG A N 1
ATOM 1158 C CA . ARG A 1 145 ? 9.873 -0.621 -5.060 1.00 93.31 145 ARG A CA 1
ATOM 1159 C C . ARG A 1 145 ? 9.676 -0.455 -6.565 1.00 93.31 145 ARG A C 1
ATOM 1161 O O . ARG A 1 145 ? 10.654 -0.252 -7.274 1.00 93.31 145 ARG A O 1
ATOM 1168 N N . LEU A 1 146 ? 8.429 -0.478 -7.039 1.00 93.75 146 LEU A N 1
ATOM 1169 C CA . LEU A 1 146 ? 8.107 -0.257 -8.451 1.00 93.75 146 LEU A CA 1
ATOM 1170 C C . LEU A 1 146 ? 8.562 1.131 -8.921 1.00 93.75 146 LEU A C 1
ATOM 1172 O O . LEU A 1 146 ? 9.203 1.246 -9.962 1.00 93.75 146 LEU A O 1
ATOM 1176 N N . LYS A 1 147 ? 8.282 2.179 -8.142 1.00 93.44 147 LYS A N 1
ATOM 1177 C CA . LYS A 1 147 ? 8.698 3.550 -8.470 1.00 93.44 147 LYS A CA 1
ATOM 1178 C C . LYS A 1 147 ? 10.212 3.710 -8.444 1.00 93.44 147 LYS A C 1
ATOM 1180 O O . LYS A 1 147 ? 10.794 4.165 -9.409 1.00 93.44 147 LYS A O 1
ATOM 1185 N N . SER A 1 148 ? 10.873 3.285 -7.374 1.00 92.50 148 SER A N 1
ATOM 1186 C CA . SER A 1 148 ? 12.307 3.534 -7.207 1.00 92.50 148 SER A CA 1
ATOM 1187 C C . SER A 1 148 ? 13.215 2.634 -8.044 1.00 92.50 148 SER A C 1
ATOM 1189 O O . SER A 1 148 ? 14.331 3.043 -8.337 1.00 92.50 148 SER A O 1
ATOM 1191 N N . LEU A 1 149 ? 12.806 1.402 -8.372 1.00 90.44 149 LEU A N 1
ATOM 1192 C CA . LEU A 1 149 ? 13.652 0.480 -9.146 1.00 90.44 149 LEU A CA 1
ATOM 1193 C C . LEU A 1 149 ? 13.292 0.444 -10.633 1.00 90.44 149 LEU A C 1
ATOM 1195 O O . LEU A 1 149 ? 14.170 0.206 -11.465 1.00 90.44 149 LEU A O 1
ATOM 1199 N N . LEU A 1 150 ? 12.011 0.632 -10.964 1.00 87.81 150 LEU A N 1
ATOM 1200 C CA . LEU A 1 150 ? 11.498 0.495 -12.332 1.00 87.81 150 LEU A CA 1
ATOM 1201 C C . LEU A 1 150 ? 10.958 1.807 -12.904 1.00 87.81 150 LEU A C 1
ATOM 1203 O O . LEU A 1 150 ? 10.509 1.830 -14.053 1.00 87.81 150 LEU A O 1
ATOM 1207 N N . ASN A 1 151 ? 10.974 2.882 -12.113 1.00 91.00 151 ASN A N 1
ATOM 1208 C CA . ASN A 1 151 ? 10.512 4.208 -12.499 1.00 91.00 151 ASN A CA 1
ATOM 1209 C C . ASN A 1 151 ? 9.106 4.165 -13.106 1.00 91.00 151 ASN A C 1
ATOM 1211 O O . ASN A 1 151 ? 8.856 4.793 -14.132 1.00 91.00 151 ASN A O 1
ATOM 1215 N N . VAL A 1 152 ? 8.185 3.361 -12.554 1.00 90.12 152 VAL A N 1
ATOM 1216 C CA . VAL A 1 152 ? 6.837 3.165 -13.141 1.00 90.12 152 VAL A CA 1
ATOM 1217 C C . VAL A 1 152 ? 6.035 4.460 -13.283 1.00 90.12 152 VAL A C 1
ATOM 1219 O O . VAL A 1 152 ? 5.126 4.531 -14.101 1.00 90.12 152 VAL A O 1
ATOM 1222 N N . ASP A 1 153 ? 6.390 5.488 -12.522 1.00 89.38 153 ASP A N 1
ATOM 1223 C CA . ASP A 1 153 ? 5.829 6.834 -12.552 1.00 89.38 153 ASP A CA 1
ATOM 1224 C C . ASP A 1 153 ? 6.511 7.787 -13.554 1.00 89.38 153 ASP A C 1
ATOM 1226 O O . ASP A 1 153 ? 5.989 8.869 -13.817 1.00 89.38 153 ASP A O 1
ATOM 1230 N N . GLU A 1 154 ? 7.611 7.381 -14.189 1.00 89.38 154 GLU A N 1
ATOM 1231 C CA . GLU A 1 154 ? 8.306 8.160 -15.221 1.00 89.38 154 GLU A CA 1
ATOM 1232 C C . GLU A 1 154 ? 7.907 7.697 -16.629 1.00 89.38 154 GLU A C 1
ATOM 1234 O O . GLU A 1 154 ? 8.594 6.891 -17.266 1.00 89.38 154 GLU A O 1
ATOM 1239 N N . LEU A 1 155 ? 6.773 8.179 -17.136 1.00 89.19 155 LEU A N 1
ATOM 1240 C CA . LEU A 1 155 ? 6.327 7.873 -18.499 1.00 89.19 155 LEU A CA 1
ATOM 1241 C C . LEU A 1 155 ? 6.652 9.035 -19.441 1.00 89.19 155 LEU A C 1
ATOM 1243 O O . LEU A 1 155 ? 6.213 10.165 -19.228 1.00 89.19 155 LEU A O 1
ATOM 1247 N N . ARG A 1 156 ? 7.380 8.759 -20.530 1.00 85.69 156 ARG A N 1
ATOM 1248 C CA . ARG A 1 156 ? 7.624 9.727 -21.616 1.00 85.69 156 ARG A CA 1
ATOM 1249 C C . ARG A 1 156 ? 6.408 9.812 -22.551 1.00 85.69 156 ARG A C 1
ATOM 1251 O O . ARG A 1 156 ? 6.526 9.632 -23.756 1.00 85.69 156 ARG A O 1
ATOM 1258 N N . ALA A 1 157 ? 5.228 10.057 -21.986 1.00 88.69 157 ALA A N 1
ATOM 1259 C CA . ALA A 1 157 ? 3.963 10.088 -22.711 1.00 88.69 157 ALA A CA 1
ATOM 1260 C C . ALA A 1 157 ? 2.963 11.049 -22.059 1.00 88.69 157 ALA A C 1
ATOM 1262 O O . ALA A 1 157 ? 3.027 11.318 -20.860 1.00 88.69 157 ALA A O 1
ATOM 1263 N N . HIS A 1 158 ? 2.014 11.556 -22.846 1.00 87.56 158 HIS A N 1
ATOM 1264 C CA . HIS A 1 158 ? 0.923 12.369 -22.314 1.00 87.56 158 HIS A CA 1
ATOM 1265 C C . HIS A 1 158 ? -0.078 11.503 -21.545 1.00 87.56 158 HIS A C 1
ATOM 1267 O O . HIS A 1 158 ? -0.382 10.375 -21.946 1.00 87.56 158 HIS A O 1
ATOM 1273 N N . LYS A 1 159 ? -0.617 12.047 -20.450 1.00 89.12 159 LYS A N 1
ATOM 1274 C CA . LYS A 1 159 ? -1.659 11.392 -19.652 1.00 89.12 159 LYS A CA 1
ATOM 1275 C C . LYS A 1 159 ? -2.848 11.021 -20.545 1.00 89.12 159 LYS A C 1
ATOM 1277 O O . LYS A 1 159 ? -3.348 11.871 -21.273 1.00 89.12 159 LYS A O 1
ATOM 1282 N N . GLY A 1 160 ? -3.293 9.767 -20.463 1.00 90.12 160 GLY A N 1
ATOM 1283 C CA . GLY A 1 160 ? -4.424 9.251 -21.243 1.00 90.12 160 GLY A CA 1
ATOM 1284 C C . GLY A 1 160 ? -4.109 8.929 -22.709 1.00 90.12 160 GLY A C 1
ATOM 1285 O O . GLY A 1 160 ? -5.020 8.606 -23.461 1.00 90.12 160 GLY A O 1
ATOM 1286 N N . SER A 1 161 ? -2.846 9.020 -23.138 1.00 94.31 161 SER A N 1
ATOM 1287 C CA . SER A 1 161 ? -2.447 8.572 -24.477 1.00 94.31 161 SER A CA 1
ATOM 1288 C C . SER A 1 161 ? -2.228 7.057 -24.520 1.00 94.31 161 SER A C 1
ATOM 1290 O O . SER A 1 161 ? -1.727 6.477 -23.558 1.00 94.31 161 SER A O 1
ATOM 1292 N N . LYS A 1 162 ? -2.471 6.434 -25.682 1.00 95.06 162 LYS A N 1
ATOM 1293 C CA . LYS A 1 162 ? -2.132 5.017 -25.924 1.00 95.06 162 LYS A CA 1
ATOM 1294 C C . LYS A 1 162 ? -0.653 4.710 -25.657 1.00 95.06 162 LYS A C 1
ATOM 1296 O O . LYS A 1 162 ? -0.310 3.608 -25.245 1.00 95.06 162 LYS A O 1
ATOM 1301 N N . LEU A 1 163 ? 0.229 5.690 -25.872 1.00 92.69 163 LEU A N 1
ATOM 1302 C CA . LEU A 1 163 ? 1.652 5.561 -25.564 1.00 92.69 163 LEU A CA 1
ATOM 1303 C C . LEU A 1 163 ? 1.897 5.447 -24.051 1.00 92.69 163 LEU A C 1
ATOM 1305 O O . LEU A 1 163 ? 2.748 4.667 -23.634 1.00 92.69 163 LEU A O 1
ATOM 1309 N N . ALA A 1 164 ? 1.149 6.184 -23.222 1.00 92.81 164 ALA A N 1
ATOM 1310 C CA . ALA A 1 164 ? 1.232 6.052 -21.768 1.00 92.81 164 ALA A CA 1
ATOM 1311 C C . ALA A 1 164 ? 0.780 4.661 -21.313 1.00 92.81 164 ALA A C 1
ATOM 1313 O O . ALA A 1 164 ? 1.459 4.054 -20.485 1.00 92.81 164 ALA A O 1
ATOM 1314 N N . ASP A 1 165 ? -0.296 4.137 -21.906 1.00 92.94 165 ASP A N 1
ATOM 1315 C CA . ASP A 1 165 ? -0.748 2.772 -21.641 1.00 92.94 165 ASP A CA 1
ATOM 1316 C C . ASP A 1 165 ? 0.325 1.763 -22.049 1.00 92.94 165 ASP A C 1
ATOM 1318 O O . ASP A 1 165 ? 0.682 0.906 -21.247 1.00 92.94 165 ASP A O 1
ATOM 1322 N N . LEU A 1 166 ? 0.908 1.888 -23.244 1.00 94.12 166 LEU A N 1
ATOM 1323 C CA . LEU A 1 166 ? 1.982 1.005 -23.703 1.00 94.12 166 LEU A CA 1
ATOM 1324 C C . LEU A 1 166 ? 3.183 1.008 -22.743 1.00 94.12 166 LEU A C 1
ATOM 1326 O O . LEU A 1 166 ? 3.654 -0.059 -22.346 1.00 94.12 166 LEU A O 1
ATOM 1330 N N . TYR A 1 167 ? 3.650 2.188 -22.317 1.00 92.62 167 TYR A N 1
ATOM 1331 C CA . TYR A 1 167 ? 4.721 2.294 -21.322 1.00 92.62 167 TYR A CA 1
ATOM 1332 C C . TYR A 1 167 ? 4.344 1.623 -20.000 1.00 92.62 167 TYR A C 1
ATOM 1334 O O . TYR A 1 167 ? 5.167 0.914 -19.419 1.00 92.62 167 TYR A O 1
ATOM 1342 N N . LEU A 1 168 ? 3.120 1.845 -19.515 1.00 92.50 168 LEU A N 1
ATOM 1343 C CA . LEU A 1 168 ? 2.658 1.274 -18.256 1.00 92.50 168 LEU A CA 1
ATOM 1344 C C . LEU A 1 168 ? 2.597 -0.255 -18.334 1.00 92.50 168 LEU A C 1
ATOM 1346 O O . LEU A 1 168 ? 3.159 -0.924 -17.470 1.00 92.50 168 LEU A O 1
ATOM 1350 N N . HIS A 1 169 ? 1.996 -0.810 -19.388 1.00 94.00 169 HIS A N 1
ATOM 1351 C CA . HIS A 1 169 ? 1.926 -2.256 -19.604 1.00 94.00 169 HIS A CA 1
ATOM 1352 C C . HIS A 1 169 ? 3.321 -2.871 -19.730 1.00 94.00 169 HIS A C 1
ATOM 1354 O O . HIS A 1 169 ? 3.598 -3.871 -19.074 1.00 94.00 169 HIS A O 1
ATOM 1360 N N . GLY A 1 170 ? 4.230 -2.249 -20.489 1.00 93.69 170 GLY A N 1
ATOM 1361 C CA . GLY A 1 170 ? 5.610 -2.719 -20.618 1.00 93.69 170 GLY A CA 1
ATOM 1362 C C . GLY A 1 170 ? 6.351 -2.746 -19.279 1.00 93.69 170 GLY A C 1
ATOM 1363 O O . GLY A 1 170 ? 7.002 -3.735 -18.944 1.00 93.69 170 GLY A O 1
ATOM 1364 N N . LYS A 1 171 ? 6.205 -1.699 -18.458 1.00 93.19 171 LYS A N 1
ATOM 1365 C CA . LYS A 1 171 ? 6.823 -1.650 -17.124 1.00 93.19 171 LYS A CA 1
ATOM 1366 C C . LYS A 1 171 ? 6.191 -2.629 -16.134 1.00 93.19 171 LYS A C 1
ATOM 1368 O O . LYS A 1 171 ? 6.912 -3.198 -15.318 1.00 93.19 171 LYS A O 1
ATOM 1373 N N . LEU A 1 172 ? 4.876 -2.849 -16.197 1.00 94.38 172 LEU A N 1
ATOM 1374 C CA . LEU A 1 172 ? 4.189 -3.848 -15.372 1.00 94.38 172 LEU A CA 1
ATOM 1375 C C . LEU A 1 172 ? 4.567 -5.275 -15.778 1.00 94.38 172 LEU A C 1
ATOM 1377 O O . LEU A 1 172 ? 4.812 -6.104 -14.904 1.00 94.38 172 LEU A O 1
ATOM 1381 N N . LEU A 1 173 ? 4.692 -5.547 -17.079 1.00 95.38 173 LEU A N 1
ATOM 1382 C CA 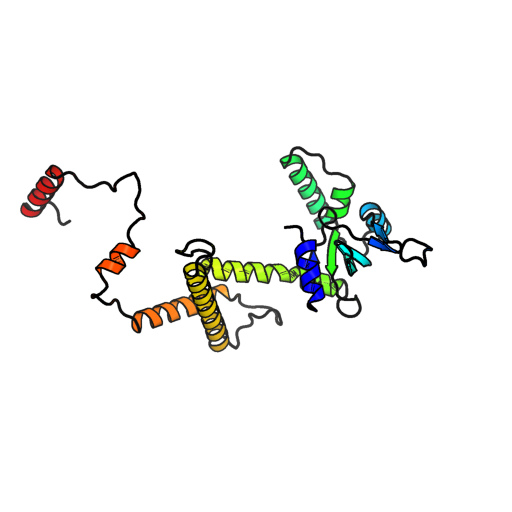. LEU A 1 173 ? 5.211 -6.815 -17.588 1.00 95.38 173 LEU A CA 1
ATOM 1383 C C . LEU A 1 173 ? 6.641 -7.046 -17.094 1.00 95.38 173 LEU A C 1
ATOM 1385 O O . LEU A 1 173 ? 6.937 -8.104 -16.546 1.00 95.38 173 LEU A O 1
ATOM 1389 N N . TYR A 1 174 ? 7.505 -6.035 -17.210 1.00 94.31 174 TYR A N 1
ATOM 1390 C CA . TYR A 1 174 ? 8.866 -6.089 -16.680 1.00 94.31 174 TYR A CA 1
ATOM 1391 C C . TYR A 1 174 ? 8.873 -6.389 -15.173 1.00 94.31 174 TYR A C 1
ATOM 1393 O O . TYR A 1 174 ? 9.578 -7.289 -14.726 1.00 94.31 174 TYR A O 1
ATOM 1401 N N . ALA A 1 175 ? 8.029 -5.713 -14.388 1.00 95.25 175 ALA A N 1
ATOM 1402 C CA . ALA A 1 175 ? 7.878 -5.976 -12.957 1.00 95.25 175 ALA A CA 1
ATOM 1403 C C . ALA A 1 175 ? 7.422 -7.414 -12.652 1.00 95.25 175 ALA A C 1
ATOM 1405 O O . ALA A 1 175 ? 7.927 -8.027 -11.713 1.00 95.25 175 ALA A O 1
ATOM 1406 N N . ALA A 1 176 ? 6.489 -7.961 -13.436 1.00 95.62 176 ALA A N 1
ATOM 1407 C CA . ALA A 1 176 ? 6.005 -9.331 -13.278 1.00 95.62 176 ALA A CA 1
ATOM 1408 C C . ALA A 1 176 ? 7.092 -10.367 -13.604 1.00 95.62 176 ALA A C 1
ATOM 1410 O O . ALA A 1 176 ? 7.250 -11.346 -12.872 1.00 95.62 176 ALA A O 1
ATOM 1411 N N . VAL A 1 177 ? 7.880 -10.130 -14.659 1.00 95.94 177 VAL A N 1
ATOM 1412 C CA . VAL A 1 177 ? 9.045 -10.959 -15.004 1.00 95.94 177 VAL A CA 1
ATOM 1413 C C . VAL A 1 177 ? 10.077 -10.915 -13.880 1.00 95.94 177 VAL A C 1
ATOM 1415 O O . VAL A 1 177 ? 10.530 -11.970 -13.439 1.00 95.94 177 VAL A O 1
ATOM 1418 N N . LEU A 1 178 ? 10.393 -9.725 -13.359 1.00 95.50 178 LEU A N 1
ATOM 1419 C CA . LEU A 1 178 ? 11.307 -9.580 -12.227 1.00 95.50 178 LEU A CA 1
ATOM 1420 C C . LEU A 1 178 ? 10.812 -10.305 -10.982 1.00 95.50 178 LEU A C 1
ATOM 1422 O O . LEU A 1 178 ? 11.613 -10.980 -10.334 1.00 95.50 178 LEU A O 1
ATOM 1426 N N . GLU A 1 179 ? 9.521 -10.199 -10.651 1.00 94.38 179 GLU A N 1
ATOM 1427 C CA . GLU A 1 179 ? 8.954 -10.956 -9.536 1.00 94.38 179 GLU A CA 1
ATOM 1428 C C . GLU A 1 179 ? 9.171 -12.445 -9.780 1.00 94.38 179 GLU A C 1
ATOM 1430 O O . GLU A 1 179 ? 9.808 -13.076 -8.946 1.00 94.38 179 GLU A O 1
ATOM 1435 N N . LYS A 1 180 ? 8.746 -12.986 -10.933 1.00 95.88 180 LYS A N 1
ATOM 1436 C CA . LYS A 1 180 ? 8.863 -14.417 -11.266 1.00 95.88 180 LYS A CA 1
ATOM 1437 C C . LYS A 1 180 ? 10.308 -14.920 -11.204 1.00 95.88 180 LYS A C 1
ATOM 1439 O O . LYS A 1 180 ? 10.570 -15.937 -10.564 1.00 95.88 180 LYS A O 1
ATOM 1444 N N . MET A 1 181 ? 11.251 -14.195 -11.805 1.00 96.38 181 MET A N 1
ATOM 1445 C CA . MET A 1 181 ? 12.681 -14.514 -11.743 1.00 96.38 181 MET A CA 1
ATOM 1446 C C . MET A 1 181 ? 13.214 -14.454 -10.307 1.00 96.38 181 MET A C 1
ATOM 1448 O O . MET A 1 181 ? 13.951 -15.345 -9.892 1.00 96.38 181 MET A O 1
ATOM 1452 N N . THR A 1 182 ? 12.804 -13.453 -9.522 1.00 94.88 182 THR A N 1
ATOM 1453 C CA . THR A 1 182 ? 13.151 -13.358 -8.096 1.00 94.88 182 THR A CA 1
ATOM 1454 C C . THR A 1 182 ? 12.614 -14.556 -7.318 1.00 94.88 182 THR A C 1
ATOM 1456 O O . THR A 1 182 ? 13.350 -15.123 -6.514 1.00 94.88 182 THR A O 1
ATOM 1459 N N . GLN A 1 183 ? 11.366 -14.980 -7.560 1.00 92.62 183 GLN A N 1
ATOM 1460 C CA . GLN A 1 183 ? 10.803 -16.150 -6.877 1.00 92.62 183 GLN A CA 1
ATOM 1461 C C . GLN A 1 183 ? 11.560 -17.426 -7.247 1.00 92.62 183 GLN A C 1
ATOM 1463 O O . GLN A 1 183 ? 11.824 -18.236 -6.370 1.00 92.62 183 GLN A O 1
ATOM 1468 N N . SER A 1 184 ? 11.928 -17.583 -8.521 1.00 95.06 184 SER A N 1
ATOM 1469 C CA . SER A 1 184 ? 12.645 -18.764 -9.004 1.00 95.06 184 SER A CA 1
ATOM 1470 C C . SER A 1 184 ? 14.082 -18.831 -8.489 1.00 95.06 184 SER A C 1
ATOM 1472 O O . SER A 1 184 ? 14.534 -19.898 -8.095 1.00 95.06 184 SER A O 1
ATOM 1474 N N . ARG A 1 185 ? 14.815 -17.711 -8.497 1.00 95.44 185 ARG A N 1
ATOM 1475 C CA . ARG A 1 185 ? 16.229 -17.662 -8.089 1.00 95.44 185 ARG A CA 1
ATOM 1476 C C . ARG A 1 185 ? 16.408 -17.734 -6.575 1.00 95.44 185 ARG A C 1
ATOM 1478 O O . ARG A 1 185 ? 17.431 -18.210 -6.101 1.00 95.44 185 ARG A O 1
ATOM 1485 N N . PHE A 1 186 ? 15.428 -17.233 -5.827 1.00 93.25 186 PHE A N 1
ATOM 1486 C CA . PHE A 1 186 ? 15.464 -17.147 -4.370 1.00 93.25 186 PHE A CA 1
ATOM 1487 C C . PHE A 1 186 ? 14.253 -17.856 -3.752 1.00 93.25 186 PHE A C 1
ATOM 1489 O O . PHE A 1 186 ? 13.559 -17.283 -2.908 1.00 93.25 186 PHE A O 1
ATOM 1496 N N . ALA A 1 187 ? 13.980 -19.086 -4.195 1.00 90.88 187 ALA A N 1
ATOM 1497 C CA . ALA A 1 187 ? 12.830 -19.872 -3.745 1.00 90.88 187 ALA A CA 1
ATOM 1498 C C . ALA A 1 187 ? 12.849 -20.116 -2.225 1.00 90.88 187 ALA A C 1
ATOM 1500 O O . ALA A 1 187 ? 11.823 -19.957 -1.564 1.00 90.88 187 ALA A O 1
ATOM 1501 N N . ASP A 1 188 ? 14.034 -20.380 -1.668 1.00 90.19 188 ASP A N 1
ATOM 1502 C CA . ASP A 1 188 ? 14.227 -20.672 -0.241 1.00 90.19 188 ASP A CA 1
ATOM 1503 C C . ASP A 1 188 ? 14.350 -19.412 0.634 1.00 90.19 188 ASP A C 1
ATOM 1505 O O . ASP A 1 188 ? 14.453 -19.487 1.863 1.00 90.19 188 ASP A O 1
ATOM 1509 N N . ALA A 1 189 ? 14.342 -18.217 0.031 1.00 89.25 189 ALA A N 1
ATOM 1510 C CA . ALA A 1 189 ? 14.453 -16.976 0.782 1.00 89.25 189 ALA A CA 1
ATOM 1511 C C . ALA A 1 189 ? 13.172 -16.703 1.585 1.00 89.25 189 ALA A C 1
ATOM 1513 O O . ALA A 1 189 ? 12.088 -16.490 1.032 1.00 89.25 189 ALA A O 1
ATOM 1514 N N . LYS A 1 190 ? 13.311 -16.590 2.911 1.00 89.25 190 LYS A N 1
ATOM 1515 C CA . LYS A 1 190 ? 12.224 -16.206 3.829 1.00 89.25 190 LYS A CA 1
ATOM 1516 C C . LYS A 1 190 ? 11.863 -14.724 3.667 1.00 89.25 190 LYS A C 1
ATOM 1518 O O . LYS A 1 190 ? 12.318 -13.869 4.429 1.00 89.25 190 LYS A O 1
ATOM 1523 N N . ARG A 1 191 ? 11.069 -14.415 2.637 1.00 87.56 191 ARG A N 1
ATOM 1524 C CA . ARG A 1 191 ? 10.696 -13.045 2.214 1.00 87.56 191 ARG A CA 1
ATOM 1525 C C . ARG A 1 191 ? 9.190 -12.756 2.235 1.00 87.56 191 ARG A C 1
ATOM 1527 O O . ARG A 1 191 ? 8.790 -11.592 2.253 1.00 87.56 191 ARG A O 1
ATOM 1534 N N . LYS A 1 192 ? 8.359 -13.800 2.213 1.00 85.81 192 LYS A N 1
ATOM 1535 C CA . LYS A 1 192 ? 6.892 -13.706 2.209 1.00 85.81 192 LYS A CA 1
ATOM 1536 C C . LYS A 1 192 ? 6.354 -13.379 3.607 1.00 85.81 192 LYS A C 1
ATOM 1538 O O . LYS A 1 192 ? 7.055 -13.522 4.601 1.00 85.81 192 LYS A O 1
ATOM 1543 N N . LEU A 1 193 ? 5.118 -12.881 3.676 1.00 88.62 193 LEU A N 1
ATOM 1544 C CA . LEU A 1 193 ? 4.475 -12.478 4.938 1.00 88.62 193 LEU A CA 1
ATOM 1545 C C . LEU A 1 193 ? 3.934 -13.655 5.764 1.00 88.62 193 LEU A C 1
ATOM 1547 O O . LEU A 1 193 ? 3.531 -13.445 6.902 1.00 88.62 193 LEU A O 1
ATOM 1551 N N . ASP A 1 194 ? 3.924 -14.859 5.197 1.00 87.88 194 ASP A N 1
ATOM 1552 C CA . ASP A 1 194 ? 3.510 -16.110 5.842 1.00 87.88 194 ASP A CA 1
ATOM 1553 C C . ASP A 1 194 ? 4.528 -16.623 6.878 1.00 87.88 194 ASP A C 1
ATOM 1555 O O . ASP A 1 194 ? 4.196 -17.464 7.706 1.00 87.88 194 ASP A O 1
ATOM 1559 N N . ASN A 1 195 ? 5.753 -16.092 6.867 1.00 85.56 195 ASN A N 1
ATOM 1560 C CA . ASN A 1 195 ? 6.837 -16.472 7.764 1.00 85.56 195 ASN A CA 1
ATOM 1561 C C . ASN A 1 195 ? 7.564 -15.231 8.310 1.00 85.56 195 ASN A C 1
ATOM 1563 O O . ASN A 1 195 ? 7.561 -14.174 7.668 1.00 85.56 195 ASN A O 1
ATOM 1567 N N . PRO A 1 196 ? 8.263 -15.335 9.459 1.00 86.69 196 PRO A N 1
ATOM 1568 C CA . PRO A 1 196 ? 9.202 -14.308 9.894 1.00 86.69 196 PRO A CA 1
ATOM 1569 C C . PR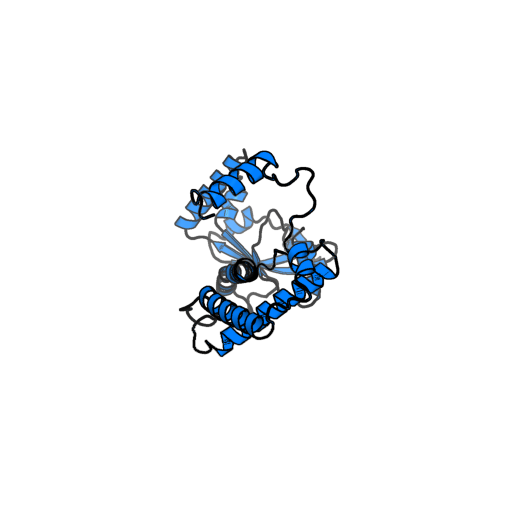O A 1 196 ? 10.231 -14.020 8.796 1.00 86.69 196 PRO A C 1
ATOM 1571 O O . PRO A 1 196 ? 11.056 -14.865 8.439 1.00 86.69 196 PRO A O 1
ATOM 1574 N N . ARG A 1 197 ? 10.151 -12.814 8.230 1.00 87.88 197 ARG A N 1
ATOM 1575 C CA . ARG A 1 197 ? 10.989 -12.417 7.099 1.00 87.88 197 ARG A CA 1
ATOM 1576 C C . ARG A 1 197 ? 12.417 -12.169 7.547 1.00 87.88 197 ARG A C 1
ATOM 1578 O O . ARG A 1 197 ? 12.656 -11.352 8.430 1.00 87.88 197 ARG A O 1
ATOM 1585 N N . GLN A 1 198 ? 13.355 -12.808 6.865 1.00 88.12 198 GLN A N 1
ATOM 1586 C CA . GLN A 1 198 ? 14.786 -12.532 6.989 1.00 88.12 198 GLN A CA 1
ATOM 1587 C C . GLN A 1 198 ? 15.237 -11.466 5.989 1.00 88.12 198 GLN A C 1
ATOM 1589 O O . GLN A 1 198 ? 16.212 -10.755 6.217 1.00 88.12 198 GLN A O 1
ATOM 1594 N N . LEU A 1 199 ? 14.521 -11.352 4.868 1.00 87.94 199 LEU A N 1
ATOM 1595 C CA . LEU A 1 199 ? 14.889 -10.492 3.754 1.00 87.94 199 LEU A CA 1
ATOM 1596 C C . LEU A 1 199 ? 13.690 -9.675 3.281 1.00 87.94 199 LEU A C 1
ATOM 1598 O O . LEU A 1 199 ? 12.536 -10.097 3.354 1.00 87.94 199 LEU A O 1
ATOM 1602 N N . THR A 1 200 ? 13.993 -8.495 2.748 1.00 88.12 200 THR A N 1
ATOM 1603 C CA . THR A 1 200 ? 13.055 -7.742 1.916 1.00 88.12 200 THR A CA 1
ATOM 1604 C C . THR A 1 200 ? 13.415 -7.964 0.454 1.00 88.12 200 THR A C 1
ATOM 1606 O O . THR A 1 200 ? 14.588 -8.111 0.109 1.00 88.12 200 THR A O 1
ATOM 1609 N N . ASP A 1 201 ? 12.420 -7.922 -0.427 1.00 90.25 201 ASP A N 1
ATOM 1610 C CA . ASP A 1 201 ? 12.623 -8.105 -1.869 1.00 90.25 201 ASP A CA 1
ATOM 1611 C C . ASP A 1 201 ? 13.535 -7.047 -2.507 1.00 90.25 201 ASP A C 1
ATOM 1613 O O . ASP A 1 201 ? 13.952 -7.216 -3.644 1.00 90.25 201 ASP A O 1
ATOM 1617 N N . TRP A 1 202 ? 13.833 -5.938 -1.825 1.00 92.50 202 TRP A N 1
ATOM 1618 C CA . TRP A 1 202 ? 14.490 -4.780 -2.431 1.00 92.50 202 TRP A CA 1
ATOM 1619 C C . TRP A 1 202 ? 15.836 -5.114 -3.082 1.00 92.50 202 TRP A C 1
ATOM 1621 O O . TRP A 1 202 ? 16.066 -4.790 -4.245 1.00 92.50 202 TRP A O 1
ATOM 1631 N N . ARG A 1 203 ? 16.732 -5.775 -2.336 1.00 91.69 203 ARG A N 1
ATOM 1632 C CA . ARG A 1 203 ? 18.066 -6.147 -2.837 1.00 91.69 203 ARG A CA 1
ATOM 1633 C C . ARG A 1 203 ? 17.994 -7.265 -3.877 1.00 91.69 203 ARG A C 1
ATOM 1635 O O . ARG A 1 203 ? 18.754 -7.237 -4.843 1.00 91.69 203 ARG A O 1
ATOM 1642 N N . LEU A 1 204 ? 17.059 -8.198 -3.705 1.00 93.62 204 LEU A N 1
ATOM 1643 C CA . LEU A 1 204 ? 16.842 -9.304 -4.638 1.00 93.62 204 LEU A CA 1
ATOM 1644 C C . LEU A 1 204 ? 16.363 -8.776 -5.995 1.00 93.62 204 LEU A C 1
ATOM 1646 O O . LEU A 1 204 ? 16.986 -9.047 -7.015 1.00 93.62 204 LEU A O 1
ATOM 1650 N N . TRP A 1 205 ? 15.331 -7.931 -5.987 1.00 94.56 205 TRP A N 1
ATOM 1651 C CA . TRP A 1 205 ? 14.806 -7.276 -7.183 1.00 94.56 205 TRP A CA 1
ATOM 1652 C C . TRP A 1 205 ? 15.848 -6.412 -7.874 1.00 94.56 205 TRP A C 1
ATOM 1654 O O . TRP A 1 205 ? 15.921 -6.441 -9.094 1.00 94.56 205 TRP A O 1
ATOM 1664 N N . LYS A 1 206 ? 16.656 -5.652 -7.120 1.00 94.44 206 LYS A N 1
ATOM 1665 C CA . LYS A 1 206 ? 17.736 -4.855 -7.712 1.00 94.44 206 LYS A CA 1
ATOM 1666 C C . LYS A 1 206 ? 18.715 -5.750 -8.478 1.00 94.44 206 LYS A C 1
ATOM 1668 O O . LYS A 1 206 ? 18.967 -5.492 -9.645 1.00 94.44 206 LYS A O 1
ATOM 1673 N N . THR A 1 207 ? 19.175 -6.829 -7.847 1.00 94.69 207 THR A N 1
ATOM 1674 C CA . THR A 1 207 ? 20.109 -7.790 -8.459 1.00 94.69 207 THR A CA 1
ATOM 1675 C C . THR A 1 207 ? 19.523 -8.400 -9.733 1.00 94.69 207 THR A C 1
ATOM 1677 O O . THR A 1 207 ? 20.135 -8.342 -10.791 1.00 94.69 207 THR A O 1
ATOM 1680 N N . VAL A 1 208 ? 18.294 -8.921 -9.662 1.00 95.75 208 VAL A N 1
ATOM 1681 C CA . VAL A 1 208 ? 17.623 -9.536 -10.819 1.00 95.75 208 VAL A CA 1
ATOM 1682 C C . VAL A 1 208 ? 17.351 -8.511 -11.924 1.00 95.75 208 VAL A C 1
ATOM 1684 O O . VAL A 1 208 ? 17.456 -8.839 -13.102 1.00 95.75 208 VAL A O 1
ATOM 1687 N N . ALA A 1 209 ? 17.025 -7.266 -11.569 1.00 94.69 209 ALA A N 1
ATOM 1688 C CA . ALA A 1 209 ? 16.805 -6.198 -12.537 1.00 94.69 209 ALA A CA 1
ATOM 1689 C C . ALA A 1 209 ? 18.087 -5.765 -13.244 1.00 94.69 209 ALA A C 1
ATOM 1691 O O . ALA A 1 209 ? 18.029 -5.454 -14.432 1.00 94.69 209 ALA A O 1
ATOM 1692 N N . ASP A 1 210 ? 19.214 -5.723 -12.539 1.00 94.56 210 ASP A N 1
ATOM 1693 C CA . ASP A 1 210 ? 20.505 -5.385 -13.132 1.00 94.56 210 ASP A CA 1
ATOM 1694 C C . ASP A 1 210 ? 20.949 -6.491 -14.107 1.00 94.56 210 ASP A C 1
ATOM 1696 O O . ASP A 1 210 ? 21.291 -6.184 -15.252 1.00 94.56 210 ASP A O 1
ATOM 1700 N N . ASP A 1 211 ? 20.798 -7.764 -13.724 1.00 95.12 211 ASP A N 1
ATOM 1701 C CA . ASP A 1 211 ? 21.087 -8.917 -14.589 1.00 95.12 211 ASP A CA 1
ATOM 1702 C C . ASP A 1 211 ? 20.182 -8.947 -15.832 1.00 95.12 211 ASP A C 1
ATOM 1704 O O . ASP A 1 211 ? 20.655 -9.122 -16.956 1.00 95.12 211 ASP A O 1
ATOM 1708 N N . LEU A 1 212 ? 18.874 -8.720 -15.662 1.00 93.88 212 LEU A N 1
ATOM 1709 C CA . LEU A 1 212 ? 17.931 -8.705 -16.782 1.00 93.88 212 LEU A CA 1
ATOM 1710 C C . LEU A 1 212 ? 18.201 -7.532 -17.735 1.00 93.88 212 LEU A C 1
ATOM 1712 O O . LEU A 1 212 ? 18.161 -7.711 -18.951 1.00 93.88 212 LEU A O 1
ATOM 1716 N N . LYS A 1 213 ? 18.525 -6.340 -17.214 1.00 91.94 213 LYS A N 1
ATOM 1717 C CA . LYS A 1 213 ? 18.940 -5.197 -18.047 1.00 91.94 213 LYS A CA 1
ATOM 1718 C C . LYS A 1 213 ? 20.209 -5.511 -18.831 1.00 91.94 213 LYS A C 1
ATOM 1720 O O . LYS A 1 213 ? 20.286 -5.137 -20.000 1.00 91.94 213 LYS A O 1
ATOM 1725 N N . ALA A 1 214 ? 21.190 -6.161 -18.208 1.00 94.12 214 ALA A N 1
ATOM 1726 C CA . ALA A 1 214 ? 22.414 -6.574 -18.886 1.00 94.12 214 ALA A CA 1
ATOM 1727 C C . ALA A 1 214 ? 22.112 -7.580 -20.009 1.00 94.12 214 ALA A C 1
ATOM 1729 O O . ALA A 1 214 ? 22.563 -7.378 -21.134 1.00 94.12 214 ALA A O 1
ATOM 1730 N N . GLY A 1 215 ? 21.271 -8.585 -19.742 1.00 94.31 215 GLY A N 1
ATOM 1731 C CA . GLY A 1 215 ? 20.835 -9.561 -20.743 1.00 94.31 215 GLY A CA 1
ATOM 1732 C C . GLY A 1 215 ? 20.089 -8.927 -21.919 1.00 94.31 215 GLY A C 1
ATOM 1733 O O . GLY A 1 215 ? 20.417 -9.195 -23.069 1.00 94.31 215 GLY A O 1
ATOM 1734 N N . ILE A 1 216 ? 19.143 -8.018 -21.656 1.00 91.38 216 ILE A N 1
ATOM 1735 C CA . ILE A 1 216 ? 18.433 -7.282 -22.715 1.00 91.38 216 ILE A CA 1
ATOM 1736 C C . ILE A 1 216 ? 19.424 -6.482 -23.567 1.00 91.38 216 ILE A C 1
ATOM 1738 O O . ILE A 1 216 ? 19.369 -6.556 -24.788 1.00 91.38 216 ILE A O 1
ATOM 1742 N N . LYS A 1 217 ? 20.358 -5.749 -22.951 1.00 90.31 217 LYS A N 1
ATOM 1743 C CA . LYS A 1 217 ? 21.370 -4.984 -23.699 1.00 90.31 217 LYS A CA 1
ATOM 1744 C C . LYS A 1 217 ? 22.278 -5.875 -24.548 1.00 90.31 217 LYS A C 1
ATOM 1746 O O . LYS A 1 217 ? 22.670 -5.461 -25.631 1.00 90.31 217 LYS A O 1
ATOM 1751 N N . ALA A 1 218 ? 22.607 -7.072 -24.065 1.00 94.12 218 ALA A N 1
ATOM 1752 C CA . ALA A 1 218 ? 23.410 -8.033 -24.813 1.00 94.12 218 ALA A CA 1
ATOM 1753 C C . ALA A 1 218 ? 22.647 -8.607 -26.020 1.00 94.12 218 ALA A C 1
ATOM 1755 O O . ALA A 1 218 ? 23.220 -8.730 -27.098 1.00 94.12 218 ALA A O 1
ATOM 1756 N N . CYS A 1 219 ? 21.354 -8.912 -25.863 1.00 94.44 219 CYS A N 1
ATOM 1757 C CA . CYS A 1 219 ? 20.511 -9.428 -26.948 1.00 94.44 219 CYS A CA 1
ATOM 1758 C C . CYS A 1 219 ? 20.095 -8.353 -27.965 1.00 94.44 219 CYS A C 1
ATOM 1760 O O . CYS A 1 219 ? 19.814 -8.675 -29.116 1.00 94.44 219 CYS A O 1
ATOM 1762 N N . PHE A 1 220 ? 20.036 -7.090 -27.540 1.00 89.62 220 PHE A N 1
ATOM 1763 C CA . PHE A 1 220 ? 19.623 -5.949 -28.354 1.00 89.62 220 PHE A CA 1
ATOM 1764 C C . PHE A 1 220 ? 20.711 -4.862 -28.325 1.00 89.62 220 PHE A C 1
ATOM 1766 O O . PHE A 1 220 ? 20.528 -3.826 -27.673 1.00 89.62 220 PHE A O 1
ATOM 1773 N N . PRO A 1 221 ? 21.863 -5.095 -28.984 1.00 86.50 221 PRO A N 1
ATOM 1774 C CA . PRO A 1 221 ? 22.932 -4.108 -29.053 1.00 86.50 221 PRO A CA 1
ATOM 1775 C C . PRO A 1 221 ? 22.474 -2.848 -29.797 1.00 86.50 221 PRO A C 1
ATOM 1777 O O . PRO A 1 221 ? 21.508 -2.865 -30.562 1.00 86.50 221 PRO A O 1
ATOM 1780 N N . VAL A 1 222 ? 23.184 -1.738 -29.568 1.00 83.00 222 VAL A N 1
ATOM 1781 C CA . VAL A 1 222 ? 22.896 -0.470 -30.247 1.00 83.00 222 VAL A CA 1
ATOM 1782 C C . VAL A 1 222 ? 23.058 -0.659 -31.747 1.00 83.00 222 VAL A C 1
ATOM 1784 O O . VAL A 1 222 ? 24.137 -0.978 -32.239 1.00 83.00 222 VAL A O 1
ATOM 1787 N N . ASP A 1 223 ? 21.971 -0.421 -32.464 1.00 87.62 223 ASP A N 1
ATOM 1788 C CA . ASP A 1 223 ? 21.952 -0.450 -33.912 1.00 87.62 223 ASP A CA 1
ATOM 1789 C C . ASP A 1 223 ? 22.276 0.946 -34.453 1.00 87.62 223 ASP A C 1
ATOM 1791 O O . ASP A 1 223 ? 21.526 1.907 -34.249 1.00 87.62 223 ASP A O 1
ATOM 1795 N N . ALA A 1 224 ? 23.418 1.048 -35.136 1.00 91.00 224 ALA A N 1
ATOM 1796 C CA . ALA A 1 224 ? 23.930 2.298 -35.688 1.00 91.00 224 ALA A CA 1
ATOM 1797 C C . ALA A 1 224 ? 22.965 2.947 -36.695 1.00 91.00 224 ALA A C 1
ATOM 1799 O O . ALA A 1 224 ? 23.007 4.162 -36.871 1.00 91.00 224 ALA A O 1
A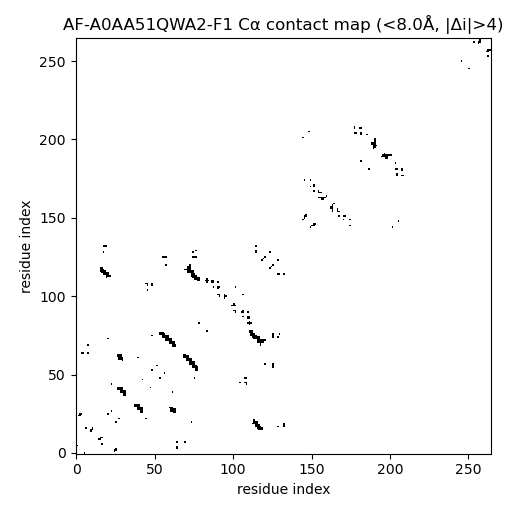TOM 1800 N N . ARG A 1 225 ? 22.051 2.174 -37.302 1.00 94.38 225 ARG A N 1
ATOM 1801 C CA . ARG A 1 225 ? 21.032 2.696 -38.227 1.00 94.38 225 ARG A CA 1
ATOM 1802 C C . ARG A 1 225 ? 20.075 3.686 -37.565 1.00 94.38 225 ARG A C 1
ATOM 1804 O O . ARG A 1 225 ? 19.519 4.530 -38.254 1.00 94.38 225 ARG A O 1
ATOM 1811 N N . PHE A 1 226 ? 19.901 3.603 -36.246 1.00 90.75 226 PHE A N 1
ATOM 1812 C CA . PHE A 1 226 ? 19.019 4.484 -35.476 1.00 90.75 226 PHE A CA 1
ATOM 1813 C C . PHE A 1 226 ? 19.793 5.528 -34.656 1.00 90.75 226 PHE A C 1
ATOM 1815 O O . PHE A 1 226 ? 19.266 6.056 -33.676 1.00 90.75 226 PHE A O 1
ATOM 1822 N N . ALA A 1 227 ? 21.056 5.820 -34.998 1.00 90.56 227 ALA A N 1
ATOM 1823 C CA . ALA A 1 227 ? 21.884 6.765 -34.243 1.00 90.56 227 ALA A CA 1
ATOM 1824 C C . ALA A 1 227 ? 21.223 8.151 -34.108 1.00 90.56 227 ALA A C 1
ATOM 1826 O O . ALA A 1 227 ? 21.131 8.679 -32.997 1.00 90.56 227 ALA A O 1
ATOM 1827 N N . ASP A 1 228 ? 20.684 8.693 -35.201 1.00 91.94 228 ASP A N 1
ATOM 1828 C CA . ASP A 1 228 ? 20.033 10.008 -35.202 1.00 91.94 228 ASP A CA 1
ATOM 1829 C C . ASP A 1 228 ? 18.737 10.015 -34.383 1.00 91.94 228 ASP A C 1
ATOM 1831 O O . ASP A 1 228 ? 18.495 10.932 -33.593 1.00 91.94 228 ASP A O 1
ATOM 1835 N N . ASP A 1 229 ? 17.925 8.960 -34.496 1.00 89.44 229 ASP A N 1
ATOM 1836 C CA . ASP A 1 229 ? 16.706 8.797 -33.696 1.00 89.44 229 ASP A CA 1
ATOM 1837 C C . ASP A 1 229 ? 17.020 8.685 -32.198 1.00 89.44 229 ASP A C 1
ATOM 1839 O O . ASP A 1 229 ? 16.320 9.264 -31.357 1.00 89.44 229 ASP A O 1
ATOM 1843 N N . ASN A 1 230 ? 18.109 7.994 -31.850 1.00 86.50 230 ASN A N 1
ATOM 1844 C CA . ASN A 1 230 ? 18.593 7.899 -30.477 1.00 86.50 230 ASN A CA 1
ATOM 1845 C C . ASN A 1 230 ? 19.010 9.275 -29.945 1.00 86.50 230 ASN A C 1
ATOM 1847 O O . ASN A 1 230 ? 18.564 9.669 -28.864 1.00 86.50 230 ASN A O 1
ATOM 1851 N N . ILE A 1 231 ? 19.799 10.041 -30.708 1.00 89.50 231 ILE A N 1
ATOM 1852 C CA . ILE A 1 231 ? 20.202 11.409 -30.341 1.00 89.50 231 ILE A CA 1
ATOM 1853 C C . ILE A 1 231 ? 18.967 12.296 -30.162 1.00 89.50 231 ILE A C 1
ATOM 1855 O O . ILE A 1 231 ? 18.843 12.999 -29.156 1.00 89.50 231 ILE A O 1
ATOM 1859 N N . LYS A 1 232 ? 18.004 12.220 -31.082 1.00 87.31 232 LYS A N 1
ATOM 1860 C CA . LYS A 1 232 ? 16.742 12.964 -31.008 1.00 87.31 232 LYS A CA 1
ATOM 1861 C C . LYS A 1 232 ? 15.933 12.618 -29.755 1.00 87.31 232 LYS A C 1
ATOM 1863 O O . LYS A 1 232 ? 15.387 13.513 -29.118 1.00 87.31 232 LYS A O 1
ATOM 1868 N N . SER A 1 233 ? 15.871 11.343 -29.370 1.00 83.06 233 SER A N 1
ATOM 1869 C CA . SER A 1 233 ? 15.175 10.882 -28.156 1.00 83.06 233 SER A CA 1
ATOM 1870 C C . SER A 1 233 ? 15.869 11.316 -26.854 1.00 83.06 233 SER A C 1
ATOM 1872 O O . SER A 1 233 ? 15.218 11.502 -25.817 1.00 83.06 233 SER A O 1
ATOM 1874 N N . LEU A 1 234 ? 17.194 11.472 -26.888 1.00 84.62 234 LEU A N 1
ATOM 1875 C CA . LEU A 1 234 ? 18.001 11.959 -25.764 1.00 84.62 234 LEU A CA 1
ATOM 1876 C C . LEU A 1 234 ? 18.042 13.488 -25.671 1.00 84.62 234 LEU A C 1
ATOM 1878 O O . LEU A 1 234 ? 18.332 14.021 -24.601 1.00 84.62 234 LEU A O 1
ATOM 1882 N N . SER A 1 235 ? 17.739 14.180 -26.768 1.00 85.25 235 SER A N 1
ATOM 1883 C CA . SER A 1 235 ? 17.762 15.637 -26.844 1.00 85.25 235 SER A CA 1
ATOM 1884 C C . SER A 1 235 ? 16.732 16.272 -25.908 1.00 85.25 235 SER A C 1
ATOM 1886 O O . SER A 1 235 ? 15.636 15.747 -25.682 1.00 85.25 235 SER A O 1
ATOM 1888 N N . GLU A 1 236 ? 17.077 17.439 -25.359 1.00 80.25 236 GLU A N 1
ATOM 1889 C CA . GLU A 1 236 ? 16.130 18.227 -24.576 1.00 80.25 236 GLU A CA 1
ATOM 1890 C C . GLU A 1 236 ? 14.915 18.611 -25.428 1.00 80.25 236 GLU A C 1
ATOM 1892 O O . GLU A 1 236 ? 15.015 18.855 -26.632 1.00 80.25 236 GLU A O 1
ATOM 1897 N N . ARG A 1 237 ? 13.745 18.723 -24.790 1.00 77.62 237 ARG A N 1
ATOM 1898 C CA . ARG A 1 237 ? 12.573 19.294 -25.461 1.00 77.62 237 ARG A CA 1
ATOM 1899 C C . ARG A 1 237 ? 12.889 20.729 -25.903 1.00 77.62 237 ARG A C 1
ATOM 1901 O O . ARG A 1 237 ? 13.588 21.421 -25.163 1.00 77.62 237 ARG A O 1
ATOM 1908 N N . PRO A 1 238 ? 12.329 21.217 -27.024 1.00 79.56 238 PRO A N 1
ATOM 1909 C CA . PRO A 1 238 ? 12.515 22.603 -27.443 1.00 79.56 238 PRO A CA 1
ATOM 1910 C C . PRO A 1 238 ? 12.197 23.584 -26.302 1.00 79.56 238 PRO A C 1
ATOM 1912 O O . PRO A 1 238 ? 11.112 23.533 -25.714 1.00 79.56 238 PRO A O 1
ATOM 1915 N N . ARG A 1 239 ? 13.149 24.462 -25.963 1.00 76.88 239 ARG A N 1
ATOM 1916 C CA . ARG A 1 239 ? 13.013 25.495 -24.922 1.00 76.88 239 ARG A CA 1
ATOM 1917 C C . ARG A 1 239 ? 13.243 26.881 -25.516 1.00 76.88 239 ARG A C 1
ATOM 1919 O O . ARG A 1 239 ? 13.964 27.031 -26.492 1.00 76.88 239 ARG A O 1
ATOM 1926 N N . LYS A 1 240 ? 12.662 27.910 -24.886 1.00 85.50 240 LYS A N 1
ATOM 1927 C CA . LYS A 1 240 ? 12.891 29.318 -25.270 1.00 85.50 240 LYS A CA 1
ATOM 1928 C C . LYS A 1 240 ? 14.349 29.756 -25.090 1.00 85.50 240 LYS A C 1
ATOM 1930 O O . LYS A 1 240 ? 14.812 30.627 -25.812 1.00 85.50 240 LYS A O 1
ATOM 1935 N N . ARG A 1 241 ? 15.058 29.181 -24.112 1.00 85.81 241 ARG A N 1
ATOM 1936 C CA . ARG A 1 241 ? 16.488 29.419 -23.897 1.00 85.81 241 ARG A CA 1
ATOM 1937 C C . ARG A 1 241 ? 17.282 28.417 -24.728 1.00 85.81 241 ARG A C 1
ATOM 1939 O O . ARG A 1 241 ? 17.123 27.215 -24.527 1.00 85.81 241 ARG A O 1
ATOM 1946 N N . THR A 1 242 ? 18.131 28.916 -25.618 1.00 82.62 242 THR A N 1
ATOM 1947 C CA . THR A 1 242 ? 19.080 28.100 -26.377 1.00 82.62 242 THR A CA 1
ATOM 1948 C C . THR A 1 242 ? 20.185 27.571 -25.466 1.00 82.62 242 THR A C 1
ATOM 1950 O O . THR A 1 242 ? 20.578 28.221 -24.489 1.00 82.62 242 THR A O 1
ATOM 1953 N N . LEU A 1 243 ? 20.675 26.366 -25.767 1.00 84.50 243 LEU A N 1
ATOM 1954 C CA . LEU A 1 243 ? 21.891 25.853 -25.145 1.00 84.50 243 LEU A CA 1
ATOM 1955 C C . LEU A 1 243 ? 23.062 26.749 -25.560 1.00 84.50 243 LEU A C 1
ATOM 1957 O O . LEU A 1 243 ? 23.144 27.188 -26.706 1.00 84.50 243 LEU A O 1
ATOM 1961 N N . GLN A 1 244 ? 23.923 27.076 -24.598 1.00 88.25 244 GLN A N 1
ATOM 1962 C CA . GLN A 1 244 ? 25.064 27.953 -24.835 1.00 88.25 244 GLN A CA 1
ATOM 1963 C C . GLN A 1 244 ? 26.103 27.220 -25.685 1.00 88.25 244 GLN A C 1
ATOM 1965 O O . GLN A 1 244 ? 26.444 26.076 -25.395 1.00 88.25 244 GLN A O 1
ATOM 1970 N N . CYS A 1 245 ? 26.628 27.907 -26.696 1.00 89.00 245 CYS A N 1
ATOM 1971 C CA . CYS A 1 245 ? 27.759 27.449 -27.494 1.00 89.00 245 CYS A CA 1
ATOM 1972 C C . CYS A 1 245 ? 28.927 28.415 -27.297 1.00 89.00 245 CYS A C 1
ATOM 1974 O O . CYS A 1 245 ? 28.718 29.609 -27.067 1.00 89.00 245 CYS A O 1
ATOM 1976 N N . LEU A 1 246 ? 30.156 27.907 -27.401 1.00 91.88 246 LEU A N 1
ATOM 1977 C CA . LEU A 1 246 ? 31.327 28.777 -27.450 1.00 91.88 246 LEU A CA 1
ATOM 1978 C C . LEU A 1 246 ? 31.265 29.643 -28.719 1.00 91.88 246 LEU A C 1
ATOM 1980 O O . LEU A 1 246 ? 30.877 29.144 -29.779 1.00 91.88 246 LEU A O 1
ATOM 1984 N N . PRO A 1 247 ? 31.630 30.931 -28.640 1.00 92.81 247 PRO A N 1
ATOM 1985 C CA . PRO A 1 247 ? 31.671 31.782 -29.818 1.00 92.81 247 PRO A CA 1
ATOM 1986 C C . PRO A 1 247 ? 32.863 31.396 -30.710 1.00 92.81 247 PRO A C 1
ATOM 1988 O O . PRO A 1 247 ? 33.898 30.941 -30.219 1.00 92.81 247 PRO A O 1
ATOM 1991 N N . SER A 1 248 ? 32.744 31.616 -32.023 1.00 93.44 248 SER A N 1
ATOM 1992 C CA . SER A 1 248 ? 33.755 31.220 -33.019 1.00 93.44 248 SER A CA 1
ATOM 1993 C C . SER A 1 248 ? 35.199 31.653 -32.704 1.00 93.44 248 SER A C 1
ATOM 1995 O O . SER A 1 248 ? 36.099 30.840 -32.915 1.00 93.44 248 SER A O 1
ATOM 1997 N N . PRO A 1 249 ? 35.471 32.853 -32.143 1.00 95.50 249 PRO A N 1
ATOM 1998 C CA . PRO A 1 249 ? 36.834 33.243 -31.770 1.00 95.50 249 PRO A CA 1
ATOM 1999 C C . PRO A 1 249 ? 37.472 32.332 -30.714 1.00 95.50 249 PRO A C 1
ATOM 2001 O O . PRO A 1 249 ? 38.672 32.082 -30.756 1.00 95.50 249 PRO A O 1
ATOM 2004 N N . ILE A 1 250 ? 36.674 31.789 -29.790 1.00 92.81 250 ILE A N 1
ATOM 2005 C CA . ILE A 1 250 ? 37.173 30.864 -28.767 1.00 92.81 250 ILE A CA 1
ATOM 2006 C C . ILE A 1 250 ? 37.524 29.513 -29.393 1.00 92.81 250 ILE A C 1
ATOM 2008 O O . ILE A 1 250 ? 38.531 28.920 -29.023 1.00 92.81 250 ILE A O 1
ATOM 2012 N N . PHE A 1 251 ? 36.763 29.050 -30.388 1.00 90.00 251 PHE A N 1
ATOM 2013 C CA . PHE A 1 251 ? 37.134 27.851 -31.144 1.00 90.00 251 PHE A CA 1
ATOM 2014 C C . PHE A 1 251 ? 38.449 28.027 -31.911 1.00 90.00 251 PHE A C 1
ATOM 2016 O O . PHE A 1 251 ? 39.275 27.117 -31.907 1.00 90.00 251 PHE A O 1
ATOM 2023 N N . ALA A 1 252 ? 38.671 29.194 -32.523 1.00 91.75 252 ALA A N 1
ATOM 2024 C CA . ALA A 1 252 ? 39.926 29.495 -33.212 1.00 91.75 252 ALA A CA 1
ATOM 2025 C C . ALA A 1 252 ? 41.124 29.465 -32.247 1.00 91.75 252 ALA A C 1
ATOM 2027 O O . ALA A 1 252 ? 42.135 28.830 -32.543 1.00 91.75 252 ALA A O 1
ATOM 2028 N N . LEU A 1 253 ? 40.974 30.070 -31.065 1.00 91.31 253 LEU A N 1
ATOM 2029 C CA . LEU A 1 253 ? 41.993 30.037 -30.016 1.00 91.31 253 LEU A CA 1
ATOM 2030 C C . LEU A 1 253 ? 42.274 28.607 -29.531 1.00 91.31 253 LEU A C 1
ATOM 2032 O O . LEU A 1 253 ? 43.430 28.213 -29.415 1.00 91.31 253 LEU A O 1
ATOM 2036 N N . LEU A 1 254 ? 41.231 27.806 -29.286 1.00 89.44 254 LEU A N 1
ATOM 2037 C CA . LEU A 1 254 ? 41.386 26.410 -28.865 1.00 89.44 254 LEU A CA 1
ATOM 2038 C C . LEU A 1 254 ? 42.139 25.575 -29.909 1.00 89.44 254 LEU A C 1
ATOM 2040 O O . LEU A 1 254 ? 42.987 24.764 -29.539 1.00 89.44 254 LEU A O 1
ATOM 2044 N N . ASN A 1 255 ? 41.871 25.790 -31.199 1.00 88.56 255 ASN A N 1
ATOM 2045 C CA . ASN A 1 255 ? 42.591 25.108 -32.272 1.00 88.56 255 ASN A CA 1
ATOM 2046 C C . ASN A 1 255 ? 44.071 25.518 -32.318 1.00 88.56 255 ASN A C 1
ATOM 2048 O O . ASN A 1 255 ? 44.924 24.638 -32.378 1.00 88.56 255 ASN A O 1
ATOM 2052 N N . GLN A 1 256 ? 44.389 26.809 -32.173 1.00 90.81 256 GLN A N 1
ATOM 2053 C CA . GLN A 1 256 ? 45.781 27.272 -32.070 1.00 90.81 256 GLN A CA 1
ATOM 2054 C C . GLN A 1 256 ? 46.501 26.655 -30.863 1.00 90.81 256 GLN A C 1
ATOM 2056 O O . GLN A 1 256 ? 47.622 26.165 -30.981 1.00 90.81 256 GLN A O 1
ATOM 2061 N N . CYS A 1 257 ? 45.847 26.597 -29.700 1.00 88.94 257 CYS A N 1
ATOM 2062 C CA . CYS A 1 257 ? 46.419 25.947 -28.521 1.00 88.94 257 CYS A CA 1
ATOM 2063 C C . CYS A 1 257 ? 46.673 24.443 -28.733 1.00 88.94 257 CYS A C 1
ATOM 2065 O O . CYS A 1 257 ? 47.633 23.913 -28.173 1.00 88.94 257 CYS A O 1
ATOM 2067 N N . ARG A 1 258 ? 45.843 23.751 -29.527 1.00 89.19 258 ARG A N 1
ATOM 2068 C CA . ARG A 1 258 ? 46.057 22.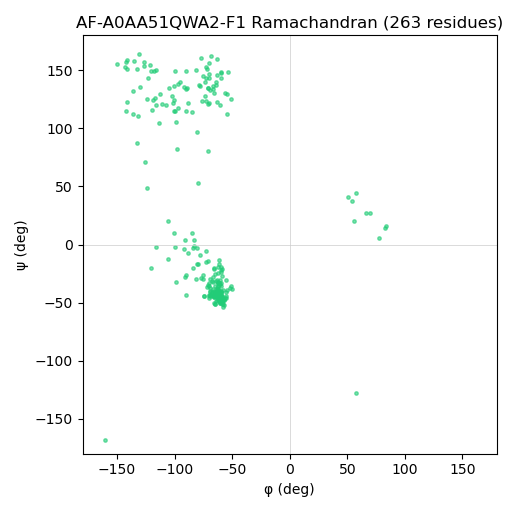340 -29.899 1.00 89.19 258 ARG A CA 1
ATOM 2069 C C . ARG A 1 258 ? 47.235 22.170 -30.853 1.00 89.19 258 ARG A C 1
ATOM 2071 O O . ARG A 1 258 ? 48.061 21.294 -30.620 1.00 89.19 258 ARG A O 1
ATOM 2078 N N . GLU A 1 259 ? 47.346 23.018 -31.875 1.00 90.38 259 GLU A N 1
ATOM 2079 C CA . GLU A 1 259 ? 48.480 23.018 -32.816 1.00 90.38 259 GLU A CA 1
ATOM 2080 C C . GLU A 1 259 ? 49.814 23.255 -32.096 1.00 90.38 259 GLU A C 1
ATOM 2082 O O . GLU A 1 259 ? 50.823 22.634 -32.420 1.00 90.38 259 GLU A O 1
ATOM 2087 N N . MET A 1 260 ? 49.802 24.087 -31.054 1.00 90.50 260 MET A N 1
ATOM 2088 C CA . MET A 1 260 ? 50.962 24.361 -30.202 1.00 90.50 260 MET A CA 1
ATOM 2089 C C . MET A 1 260 ? 51.188 23.315 -29.092 1.00 90.50 260 MET A C 1
ATOM 2091 O O . MET A 1 260 ? 52.063 23.507 -28.250 1.00 90.50 260 MET A O 1
ATOM 2095 N N . ALA A 1 261 ? 50.397 22.234 -29.040 1.00 86.38 261 ALA A N 1
ATOM 2096 C CA . ALA A 1 261 ? 50.416 21.203 -27.992 1.00 86.38 261 ALA A CA 1
ATOM 2097 C C . ALA A 1 261 ? 50.225 21.727 -26.547 1.00 86.38 261 ALA A C 1
ATOM 2099 O O . ALA A 1 261 ? 50.548 21.038 -25.576 1.00 86.38 261 ALA A O 1
ATOM 2100 N N . LEU A 1 262 ? 49.659 22.928 -26.392 1.00 80.44 262 LEU A N 1
ATOM 2101 C CA . LEU A 1 262 ? 49.364 23.566 -25.104 1.00 80.44 262 LEU A CA 1
ATOM 2102 C C . LEU A 1 262 ? 48.063 23.039 -24.471 1.00 80.44 262 LEU A C 1
ATOM 2104 O O . LEU A 1 262 ? 47.845 23.214 -23.274 1.00 80.44 262 LEU A O 1
ATOM 2108 N N . SER A 1 263 ? 47.207 22.371 -25.255 1.00 72.44 263 SER A N 1
ATOM 2109 C CA . SER A 1 263 ? 46.000 21.675 -24.791 1.00 72.44 263 SER A CA 1
ATOM 2110 C C . SER A 1 263 ? 45.942 20.248 -25.341 1.00 72.44 263 SER A C 1
ATOM 2112 O O . SER A 1 263 ? 46.170 20.032 -26.529 1.00 72.44 263 SER A O 1
ATOM 2114 N N . ARG A 1 264 ? 45.594 19.281 -24.477 1.00 62.09 264 ARG A N 1
ATOM 2115 C CA . ARG A 1 264 ? 45.304 17.878 -24.851 1.00 62.09 264 ARG A CA 1
ATOM 2116 C C . ARG A 1 264 ? 43.808 17.561 -24.960 1.00 62.09 264 ARG A C 1
ATOM 2118 O O . ARG A 1 264 ? 43.460 16.420 -25.252 1.00 62.09 264 ARG A O 1
ATOM 2125 N N . VAL A 1 265 ? 42.945 18.539 -24.679 1.00 57.59 265 VAL A N 1
ATOM 2126 C CA . VAL A 1 265 ? 41.492 18.454 -24.908 1.00 57.59 265 VAL A CA 1
ATOM 2127 C C . VAL A 1 265 ? 41.178 18.912 -26.317 1.00 57.59 265 VAL A C 1
ATOM 2129 O O . VAL A 1 265 ? 41.761 19.931 -26.753 1.00 57.59 265 VAL A O 1
#

InterPro domains:
  IPR002559 Transposase IS4-like domain [PF01609] (75-162)
  IPR012337 Ribonuclease H-like superfamily [SSF53098] (51-161)

Nearest PDB structures (foldseek):
  4feu-assembly2_B  TM=1.349E-01  e=4.515E-01  Acinetobacter baumannii AYE
  4g6t-assembly1_A  TM=2.593E-01  e=6.870E+00  Pseudomonas syringae pv. tomato str. DC3000
  4feu-assembly3_C  TM=1.820E-01  e=8.204E+00  Acinetobacter baumannii AYE

Foldseek 3Di:
DQPVVVVPVCVVVVDKDKFFDDCVRFWKWDADPPDPPRDTDTDPPLVVLVVCVQDWDKDWIWGDDPPDTQIKIKTKHFADPVQLVVLLVVQQVVQVVVVHGDDPSNSSCSRIGIMIISDDCVVPNNVNSVVVVVCVCVVVVVVVLLCPQLVLVDQPDDPPDPSNVVSNVVSVVVVVVLVVVLCVVPVVQQADPVDDHPDHCNVSSNVSSVVVVVVVCVVPPDDPVCVVVVCVVVDDDDDPDDDDDDDPVVVVVVVVCVVVVVDPD

Secondary structure (DSSP, 8-state):
--HHHHHHHHHHTT---EEE--TTT--EEEEPTT-TT--EEEP-HHHHHHHTTT--EEEEEEEEETTEEEEEEEEEEEPPHHHHHHHHHHHHHHHHTTT-PPPHHHHHHHTEEEEEESS-TTTS-HHHHHHHHHHTHHHHHHHHHHHHHH-TT--SS-TT-HHHHHHHHHHHHHHHHHHHHHHHHTTT---STTS--S--HHHHHHHHHHHHHHHHHHHS---GGGHHHHHHHHSPPP-SSPPP---HHHHHHHHHHHHTTS---

Solvent-accessible surface area (backbone atoms only — not comparable to full-atom values): 15623 Å² total; per-residue (Å²): 132,64,65,64,75,62,45,53,68,41,42,75,72,74,45,80,49,79,44,78,55,48,78,90,81,46,72,46,22,33,75,44,90,91,51,92,82,73,51,70,39,75,61,58,61,59,63,52,54,62,73,49,67,78,47,72,43,76,42,76,31,32,42,69,58,91,94,45,76,41,69,29,29,38,27,39,34,52,48,58,68,71,59,22,53,50,33,39,51,52,49,44,48,59,22,49,80,69,77,40,81,66,49,73,55,58,44,57,56,45,30,44,49,42,35,36,24,54,54,54,59,91,81,45,35,62,71,55,48,53,55,55,60,68,51,53,62,55,57,56,49,50,54,47,47,41,38,75,75,64,39,67,81,70,62,100,46,56,91,93,36,72,63,32,51,51,52,48,52,53,48,50,50,50,51,50,51,43,49,54,50,42,46,67,77,44,66,86,56,49,51,54,90,93,48,86,58,80,46,68,65,65,66,53,46,49,53,51,48,54,53,49,52,51,51,50,45,68,78,55,60,90,58,74,93,46,48,65,62,51,51,60,70,69,46,79,76,94,60,95,70,74,84,89,71,84,56,70,70,58,54,54,50,53,50,52,33,39,77,69,65,75,40,95,119

Sequence (265 aa):
MRIAETLVPFIDRGGDVVLRYNAHSMNLYENGEGDDTGHLVKIDWYTRLRKLGKRPSCVPVWLCHGNKRIQGYLHAIPLPEEKAAEARRKAKQRAKDKGRNPSTEALCLSEWVLIFTSLPPEVLCTTTASALYRVRWQVELVIKRLKSLLNVDELRAHKGSKLADLYLHGKLLYAAVLEKMTQSRFADAKRKLDNPRQLTDWRLWKTVADDLKAGIKACFPVDARFADDNIKSLSERPRKRTLQCLPSPIFALLNQCREMALSRV

Organism: NCBI:txid2735563

Radius of gyration: 29.12 Å; Cα contacts (8 Å, |Δi|>4): 255; chains: 1; bounding box: 90×54×67 Å

pLDDT: mean 89.26, std 8.12, range [42.75, 97.0]

Mean predicted aligned error: 8.76 Å